Protein 3TX1 (pdb70)

Nearest PDB structures (foldseek):
  3tx1-assembly1_A  TM=1.003E+00  e=2.112E-66  Listeria monocytogenes
  1hsk-assembly1_A  TM=9.794E-01  e=2.194E-44  Staphylococcus aureus
  4pyt-assembly1_A  TM=9.682E-01  e=2.101E-34  unidentified
  5jzx-assembly1_A  TM=8.784E-01  e=8.100E-25  Mycobacterium tuberculosis H37Rv
  2gqu-assembly1_A  TM=9.078E-01  e=1.036E-22  Thermus caldophilus

CATH classification: 3.30.43.10 (+2 more: 3.30.465.10, 3.90.78.10)

B-factor: mean 49.62, std 20.5, range [6.99, 129.89]

Sequence (295 aa):
MNNLQTKFPHIAIKLNEPLSKYTYTKTGGAADVFVMPKTIEEAQEVVAYCHQNKIPLTILGNGSNLIIIKDGGIRGVILHLDLLQTIERNNTQIVAMSGAKLIDTAKFALNESLSGLEFACGIPGSIGGALHMNAGAYGGEISDVLEAATVLTQTGELKKLKRSELKYRSTIAEKNYIVLDATFSLALEEKNLIQAKMDELTAAREAKQPLEYPSCGSVFKRPPGHFAGKLIQDSGLQGHIIGGAQVSLKHAGFIVNIGGATATDYMNLIAYVQQTVREKFDVELETEVKIIGEDK

Solvent-accessible surface area: 14309 Å² total; per-residue (Å²): 121,132,84,6,84,112,136,32,69,158,8,46,34,82,151,98,23,75,0,39,152,37,8,84,0,133,4,9,10,32,0,42,32,0,0,28,0,108,56,48,96,18,0,31,66,0,0,24,34,1,88,143,76,188,22,86,54,33,60,4,24,31,6,22,34,22,0,0,47,33,14,1,13,111,12,2,0,0,6,10,58,86,4,116,55,31,88,152,73,105,40,45,0,41,0,44,3,11,3,115,1,47,60,0,1,122,59,2,21,108,62,28,4,19,24,1,22,14,0,18,15,24,42,12,7,0,13,28,5,2,66,24,11,10,9,14,104,90,16,35,0,46,82,17,14,46,14,4,8,0,0,30,91,72,5,118,79,88,143,3,110,105,84,76,23,162,239,126,43,37,3,42,133,128,76,34,6,7,1,24,0,17,0,32,13,60,123,73,121,99,118,96,3,62,65,104,18,84,85,10,57,61,38,26,88,74,142,31,4,81,122,94,29,4,3,25,49,0,8,117,144,7,132,83,74,126,9,13,123,4,2,90,81,6,63,4,49,18,66,85,48,58,10,0,22,1,1,127,91,53,6,1,12,4,3,8,76,54,68,8,55,0,73,20,0,47,74,0,2,50,101,1,40,76,20,0,87,121,118,89,128,25,108,2,105,37,35,3,88,59,45,22,85,118,192

InterPro domains:
  IPR003170 UDP-N-acetylenolpyruvoylglucosamine reductase [MF_00037] (1-298)
  IPR003170 UDP-N-acetylenolpyruvoylglucosamine reductase [PTHR21071] (6-294)
  IPR003170 UDP-N-acetylenolpyruvoylglucosamine reductase [TIGR00179] (19-295)
  IPR006094 FAD linked oxidase, N-terminal [PF01565] (32-160)
  IPR011601 UDP-N-acetylenolpyruvoylglucosamine reductase, C-terminal [PF02873] (196-294)
  IPR016166 FAD-binding domain, PCMH-type [PS51387] (26-191)
  IPR016167 FAD-binding, type PCMH, subdomain 1 [G3DSA:3.30.43.10] (1-84)
  IPR016169 FAD-binding, type PCMH, subdomain 2 [G3DSA:3.30.465.10] (85-211)
  IPR036318 FAD-binding, type PCMH-like superfamily [SSF56176] (3-188)
  IPR036635 UDP-N-acetylenolpyruvoylglucosamine reductase, C-terminal domain superfamily [G3DSA:3.90.78.10] (212-298)
  IPR036635 UDP-N-acetylenolpyruvoylglucosamine reductase, C-terminal domain superfamily [SSF56194] (193-296)

Secondary structure (DSSP, 8-state):
---HHHH-TTSEEEEEEEGGGGSTTS---EEEEEEE-SSHHHHHHHHHHHHHTT--EEEES--TTEEE-TT-EEEEEEE-TT---EEEETTEEEEETTSBHHHHHHHHHHTTEES-GGGTT--SBHHHHHHHT-EETTEEHHHHEEEEEEE-TTS-EEEEEGGG-----TTTGGG-EEEEEEEE-EE--HHHHHHHHHHHHHHHHHHS--SS-B-S--BPPPTTS-HHHHHHHTT-TT-EETTEEE-SS-TT-EEE-SS--HHHHHHHHHHHHHHHHHHH-----BSSEEES---

Structure (mmCIF, N/CA/C/O backbone):
data_3TX1
#
_entry.id   3TX1
#
_cell.length_a   95.210
_cell.length_b   95.210
_cell.length_c   189.895
_cell.angle_alpha   90.00
_cell.angle_beta   90.00
_cell.angle_gamma   120.00
#
_symmetry.space_group_name_H-M   'P 61 2 2'
#
loop_
_entity.id
_entity.type
_entity.pdbx_description
1 polymer 'UDP-N-acetylenolpyruvoylglucosamine reductase'
2 non-polymer 'FLAVIN-ADENINE DINUCLEOTIDE'
3 non-polymer GLYCEROL
4 non-polymer 'SULFATE ION'
5 water water
#
loop_
_atom_site.group_PDB
_atom_site.id
_atom_site.type_symbol
_atom_site.label_atom_id
_atom_site.label_alt_id
_atom_site.label_comp_id
_atom_site.label_asym_id
_atom_site.label_entity_id
_atom_site.label_seq_id
_atom_site.pdbx_PDB_ins_code
_atom_site.Cartn_x
_atom_site.Cartn_y
_atom_site.Cartn_z
_atom_site.occupancy
_atom_site.B_iso_or_equiv
_atom_site.auth_seq_id
_atom_site.auth_comp_id
_atom_site.auth_asym_id
_atom_site.auth_atom_id
_atom_site.pdbx_PDB_model_num
ATOM 1 N N . MET A 1 25 ? -5.877 54.455 6.845 1.00 85.89 1 MET A N 1
ATOM 2 C CA . MET A 1 25 ? -7.005 54.036 7.718 1.00 96.35 1 MET A CA 1
ATOM 3 C C . MET A 1 25 ? -8.267 54.828 7.295 1.00 104.29 1 MET A C 1
ATOM 4 O O . MET A 1 25 ? -9.220 54.262 6.734 1.00 88.63 1 MET A O 1
ATOM 9 N N . ASN A 1 26 ? -8.250 56.139 7.548 1.00 123.07 2 ASN A N 1
ATOM 10 C CA . ASN A 1 26 ? -9.276 57.073 7.061 1.00 122.54 2 ASN A CA 1
ATOM 11 C C . ASN A 1 26 ? -8.635 57.687 5.821 1.00 118.94 2 ASN A C 1
ATOM 12 O O . ASN A 1 26 ? -9.297 58.201 4.916 1.00 118.15 2 ASN A O 1
ATOM 17 N N . ASN A 1 27 ? -7.314 57.542 5.809 1.00 108.49 3 ASN A N 1
ATOM 18 C CA . ASN A 1 27 ? -6.377 58.148 4.890 1.00 102.28 3 ASN A CA 1
ATOM 19 C C . ASN A 1 27 ? -6.194 57.498 3.512 1.00 93.51 3 ASN A C 1
ATOM 20 O O . ASN A 1 27 ? -5.485 58.041 2.663 1.00 92.28 3 ASN A O 1
ATOM 25 N N . LEU A 1 28 ? -6.816 56.344 3.288 1.00 85.43 4 LEU A N 1
ATOM 26 C CA . LEU A 1 28 ? -6.642 55.591 2.031 1.00 75.87 4 LEU A CA 1
ATOM 27 C C . LEU A 1 28 ? -6.813 56.320 0.700 1.00 75.48 4 LEU A C 1
ATOM 28 O O . LEU A 1 28 ? -5.989 56.164 -0.194 1.00 75.64 4 LEU A O 1
ATOM 33 N N . GLN A 1 29 ? -7.892 57.071 0.539 1.00 79.54 5 GLN A N 1
ATOM 34 C CA . GLN A 1 29 ? -8.109 57.759 -0.725 1.00 81.15 5 GLN A CA 1
ATOM 35 C C . GLN A 1 29 ? -6.915 58.686 -1.095 1.00 83.30 5 GLN A C 1
ATOM 36 O O . GLN A 1 29 ? -6.567 58.826 -2.290 1.00 77.75 5 GLN A O 1
ATOM 42 N N . THR A 1 30 ? -6.274 59.268 -0.068 1.00 83.76 6 THR A N 1
ATOM 43 C CA . THR A 1 30 ? -5.074 60.109 -0.240 1.00 84.92 6 THR A CA 1
ATOM 44 C C . THR A 1 30 ? -4.007 59.332 -1.037 1.00 78.87 6 THR A C 1
ATOM 45 O O . THR A 1 30 ? -3.734 59.649 -2.205 1.00 75.46 6 THR A O 1
ATOM 49 N N . LYS A 1 31 ? -3.393 58.347 -0.415 1.00 74.34 7 LYS A N 1
ATOM 50 C CA . LYS A 1 31 ? -2.436 57.524 -1.124 1.00 68.51 7 LYS A CA 1
ATOM 51 C C . LYS A 1 31 ? -2.891 57.213 -2.523 1.00 64.44 7 LYS A C 1
ATOM 52 O O . LYS A 1 31 ? -2.176 57.452 -3.445 1.00 65.27 7 LYS A O 1
ATOM 58 N N . PHE A 1 32 ? -4.075 56.668 -2.711 1.00 63.76 8 PHE A N 1
ATOM 59 C CA . PHE A 1 32 ? -4.422 56.231 -4.046 1.00 63.34 8 PHE A CA 1
ATOM 60 C C . PHE A 1 32 ? -5.570 56.954 -4.717 1.00 74.91 8 PHE A C 1
ATOM 61 O O . PHE A 1 32 ? -6.703 56.463 -4.681 1.00 86.05 8 PHE A O 1
ATOM 69 N N . PRO A 1 33 ? -5.301 58.128 -5.319 1.00 78.33 9 PRO A N 1
ATOM 70 C CA . PRO A 1 33 ? -6.370 58.644 -6.152 1.00 78.52 9 PRO A CA 1
ATOM 71 C C . PRO A 1 33 ? -6.316 57.689 -7.353 1.00 78.06 9 PRO A C 1
ATOM 72 O O . PRO A 1 33 ? -5.537 56.721 -7.303 1.00 78.56 9 PRO A O 1
ATOM 76 N N . HIS A 1 34 ? -7.097 57.902 -8.408 1.00 77.68 10 HIS A N 1
ATOM 77 C CA . HIS A 1 34 ? -7.016 56.994 -9.568 1.00 74.23 10 HIS A CA 1
ATOM 78 C C . HIS A 1 34 ? -7.563 55.616 -9.267 1.00 67.36 10 HIS A C 1
ATOM 79 O O . HIS A 1 34 ? -7.693 54.792 -10.173 1.00 62.36 10 HIS A O 1
ATOM 86 N N . ILE A 1 35 ? -7.815 55.312 -7.995 1.00 63.92 11 ILE A N 1
ATOM 87 C CA . ILE A 1 35 ? -8.463 54.041 -7.638 1.00 60.16 11 ILE A CA 1
ATOM 88 C C . ILE A 1 35 ? -9.855 54.441 -7.232 1.00 64.07 11 ILE A C 1
ATOM 89 O O . ILE A 1 35 ? -10.040 55.162 -6.231 1.00 67.76 11 ILE A O 1
ATOM 94 N N . ALA A 1 36 ? -10.826 54.020 -8.033 1.00 64.21 12 ALA A N 1
ATOM 95 C CA . ALA A 1 36 ? -12.226 54.303 -7.737 1.00 64.72 12 ALA A CA 1
ATOM 96 C C . ALA A 1 36 ? -12.552 53.768 -6.352 1.00 61.04 12 ALA A C 1
ATOM 97 O O . ALA A 1 36 ? -12.448 52.560 -6.100 1.00 56.17 12 ALA A O 1
ATOM 99 N N . ILE A 1 37 ? -12.890 54.689 -5.458 1.00 64.24 13 ILE A N 1
ATOM 100 C CA . ILE A 1 37 ? -13.241 54.389 -4.073 1.00 69.85 13 ILE A CA 1
ATOM 101 C C . ILE A 1 37 ? -14.524 55.113 -3.658 1.00 78.10 13 ILE A C 1
ATOM 102 O O . ILE A 1 37 ? -14.843 56.176 -4.192 1.00 85.01 13 ILE A O 1
ATOM 107 N N . LYS A 1 38 ? -15.263 54.535 -2.711 1.00 79.78 14 LYS A N 1
ATOM 108 C CA . LYS A 1 38 ? -16.493 55.160 -2.217 1.00 80.74 14 LYS A CA 1
ATOM 109 C C . LYS A 1 38 ? -16.685 55.195 -0.694 1.00 81.54 14 LYS A C 1
ATOM 110 O O . LYS A 1 38 ? -16.351 54.283 0.069 1.00 79.82 14 LYS A O 1
ATOM 116 N N . LEU A 1 39 ? -17.376 56.223 -0.301 1.00 83.98 15 LEU A N 1
ATOM 117 C CA . LEU A 1 39 ? -17.530 56.529 1.073 1.00 85.39 15 LEU A CA 1
ATOM 118 C C . LEU A 1 39 ? -18.840 55.974 1.560 1.00 84.45 15 LEU A C 1
ATOM 119 O O . LEU A 1 39 ? -19.882 56.159 0.952 1.00 82.53 15 LEU A O 1
ATOM 124 N N . ASN A 1 40 ? -18.760 55.269 2.665 1.00 83.07 16 ASN A N 1
ATOM 125 C CA . ASN A 1 40 ? -19.970 54.672 3.295 1.00 85.81 16 ASN A CA 1
ATOM 126 C C . ASN A 1 40 ? -21.077 54.080 2.414 1.00 84.58 16 ASN A C 1
ATOM 127 O O . ASN A 1 40 ? -22.251 54.381 2.608 1.00 87.10 16 ASN A O 1
ATOM 132 N N . GLU A 1 41 ? -20.709 53.207 1.485 1.00 78.04 17 GLU A N 1
ATOM 133 C CA . GLU A 1 41 ? -21.610 52.781 0.437 1.00 72.06 17 GLU A CA 1
ATOM 134 C C . GLU A 1 41 ? -22.570 51.714 0.924 1.00 71.47 17 GLU A C 1
ATOM 135 O O . GLU A 1 41 ? -22.123 50.697 1.452 1.00 69.36 17 GLU A O 1
ATOM 141 N N . PRO A 1 42 ? -23.902 51.955 0.791 1.00 74.57 18 PRO A N 1
ATOM 142 C CA . PRO A 1 42 ? -24.835 50.892 1.162 1.00 69.36 18 PRO A CA 1
ATOM 143 C C . PRO A 1 42 ? -24.690 49.819 0.102 1.00 64.83 18 PRO A C 1
ATOM 144 O O . PRO A 1 42 ? -24.724 50.103 -1.106 1.00 66.21 18 PRO A O 1
ATOM 148 N N . LEU A 1 43 ? -24.502 48.594 0.568 1.00 59.11 19 LEU A N 1
ATOM 149 C CA . LEU A 1 43 ? -24.188 47.478 -0.297 1.00 51.69 19 LEU A CA 1
ATOM 150 C C . LEU A 1 43 ? -25.338 46.845 -1.022 1.00 50.17 19 LEU A C 1
ATOM 151 O O . LEU A 1 43 ? -25.116 46.060 -1.933 1.00 47.91 19 LEU A O 1
ATOM 156 N N . SER A 1 44 ? -26.564 47.178 -0.651 1.00 54.20 20 SER A N 1
ATOM 157 C CA . SER A 1 44 ? -27.721 46.517 -1.248 1.00 55.09 20 SER A CA 1
ATOM 158 C C . SER A 1 44 ? -27.758 46.726 -2.751 1.00 56.03 20 SER A C 1
ATOM 159 O O . SER A 1 44 ? -28.343 45.916 -3.485 1.00 55.58 20 SER A O 1
ATOM 162 N N . LYS A 1 45 ? -27.136 47.823 -3.191 1.00 59.43 21 LYS A N 1
ATOM 163 C CA . LYS A 1 45 ? -26.996 48.148 -4.619 1.00 59.26 21 LYS A CA 1
ATOM 164 C C . LYS A 1 45 ? -26.196 47.084 -5.388 1.00 52.94 21 LYS A C 1
ATOM 165 O O . LYS A 1 45 ? -26.418 46.902 -6.577 1.00 53.96 21 LYS A O 1
ATOM 171 N N . TYR A 1 46 ? -25.306 46.373 -4.689 1.00 46.49 22 TYR A N 1
ATOM 172 C CA . TYR A 1 46 ? -24.412 45.375 -5.279 1.00 40.43 22 TYR A CA 1
ATOM 173 C C . TYR A 1 46 ? -24.706 43.945 -4.869 1.00 36.68 22 TYR A C 1
ATOM 174 O O . TYR A 1 46 ? -23.900 43.056 -5.187 1.00 35.25 22 TYR A O 1
ATOM 183 N N . THR A 1 47 ? -25.784 43.700 -4.123 1.00 35.55 23 THR A N 1
ATOM 184 C CA . THR A 1 47 ? -26.002 42.328 -3.650 1.00 32.23 23 THR A CA 1
ATOM 185 C C . THR A 1 47 ? -27.182 41.748 -4.287 1.00 32.65 23 THR A C 1
ATOM 186 O O . THR A 1 47 ? -28.165 42.418 -4.561 1.00 34.25 23 THR A O 1
ATOM 190 N N . TYR A 1 48 ? -27.087 40.446 -4.448 1.00 32.64 24 TYR A N 1
ATOM 191 C CA . TYR A 1 48 ? -28.081 39.694 -5.132 1.00 33.17 24 TYR A CA 1
ATOM 192 C C . TYR A 1 48 ? -29.420 39.670 -4.384 1.00 34.04 24 TYR A C 1
ATOM 193 O O . TYR A 1 48 ? -30.465 39.567 -5.010 1.00 36.90 24 TYR A O 1
ATOM 202 N N . THR A 1 49 ? -29.401 39.810 -3.061 1.00 33.81 25 THR A N 1
ATOM 203 C CA . THR A 1 49 ? -30.654 39.907 -2.284 1.00 34.37 25 THR A CA 1
ATOM 204 C C . THR A 1 49 ? -31.104 41.355 -2.207 1.00 37.00 25 THR A C 1
ATOM 205 O O . THR A 1 49 ? -32.175 41.658 -1.706 1.00 38.73 25 THR A O 1
ATOM 209 N N . LYS A 1 50 ? -30.266 42.266 -2.664 1.00 39.05 26 LYS A N 1
ATOM 210 C CA . LYS A 1 50 ? -30.587 43.685 -2.578 1.00 43.32 26 LYS A CA 1
ATOM 211 C C . LYS A 1 50 ? -30.764 44.107 -1.104 1.00 44.88 26 LYS A C 1
ATOM 212 O O . LYS A 1 50 ? -31.711 44.811 -0.751 1.00 47.55 26 LYS A O 1
ATOM 218 N N . THR A 1 51 ? -29.852 43.642 -0.251 1.00 42.47 27 THR A N 1
ATOM 219 C CA . THR A 1 51 ? -29.863 43.959 1.175 1.00 43.23 27 THR A CA 1
ATOM 220 C C . THR A 1 51 ? -28.444 44.115 1.653 1.00 44.19 27 THR A C 1
ATOM 221 O O . THR A 1 51 ? -27.496 43.609 1.013 1.00 41.26 27 THR A O 1
ATOM 225 N N . GLY A 1 52 ? -28.321 44.705 2.840 1.00 46.13 28 GLY A N 1
ATOM 226 C CA . GLY A 1 52 ? -27.046 44.833 3.504 1.00 46.46 28 GLY A CA 1
ATOM 227 C C . GLY A 1 52 ? -26.822 46.257 3.912 1.00 52.16 28 GLY A C 1
ATOM 228 O O . GLY A 1 52 ? -27.041 47.181 3.122 1.00 54.73 28 GLY A O 1
ATOM 229 N N . GLY A 1 53 ? -26.398 46.456 5.153 1.00 55.19 29 GLY A N 1
ATOM 230 C CA . GLY A 1 53 ? -26.045 47.805 5.614 1.00 61.29 29 GLY A CA 1
ATOM 231 C C . GLY A 1 53 ? -24.830 48.327 4.860 1.00 60.08 29 GLY A C 1
ATOM 232 O O . GLY A 1 53 ? -24.267 47.614 4.033 1.00 55.61 29 GLY A O 1
ATOM 233 N N . ALA A 1 54 ? -24.429 49.567 5.128 1.00 65.26 30 ALA A N 1
ATOM 234 C CA . ALA A 1 54 ? -23.292 50.148 4.414 1.00 65.74 30 ALA A CA 1
ATOM 235 C C . ALA A 1 54 ? -21.935 49.555 4.835 1.00 65.52 30 ALA A C 1
ATOM 236 O O . ALA A 1 54 ? -21.820 48.855 5.844 1.00 63.71 30 ALA A O 1
ATOM 238 N N . ALA A 1 55 ? -20.933 49.793 3.998 1.00 66.21 31 ALA A N 1
ATOM 239 C CA . ALA A 1 55 ? -19.563 49.385 4.252 1.00 64.72 31 ALA A CA 1
ATOM 240 C C . ALA A 1 55 ? -18.848 50.711 4.200 1.00 67.52 31 ALA A C 1
ATOM 241 O O . ALA A 1 55 ? -18.941 51.430 3.198 1.00 67.57 31 ALA A O 1
ATOM 243 N N . ASP A 1 56 ? -18.166 51.045 5.285 1.00 72.30 32 ASP A N 1
ATOM 244 C CA . ASP A 1 56 ? -17.488 52.367 5.438 1.00 80.29 32 ASP A CA 1
ATOM 245 C C . ASP A 1 56 ? -16.478 52.808 4.348 1.00 77.28 32 ASP A C 1
ATOM 246 O O . ASP A 1 56 ? -16.414 54.004 4.017 1.00 78.46 32 ASP A O 1
ATOM 251 N N . VAL A 1 57 ? -15.737 51.836 3.791 1.00 70.07 33 VAL A N 1
ATOM 252 C CA . VAL A 1 57 ? -14.743 52.062 2.727 1.00 65.77 33 VAL A CA 1
ATOM 253 C C . VAL A 1 57 ? -14.923 51.044 1.562 1.00 59.96 33 VAL A C 1
ATOM 254 O O . VAL A 1 57 ? -14.533 49.881 1.684 1.00 55.55 33 VAL A O 1
ATOM 258 N N . PHE A 1 58 ? -15.466 51.509 0.432 1.00 57.52 34 PHE A N 1
ATOM 259 C CA . PHE A 1 58 ? -15.785 50.657 -0.715 1.00 53.60 34 PHE A CA 1
ATOM 260 C C . PHE A 1 58 ? -14.905 50.911 -1.939 1.00 54.84 34 PHE A C 1
ATOM 261 O O . PHE A 1 58 ? -15.013 51.947 -2.594 1.00 58.01 34 PHE A O 1
ATOM 269 N N . VAL A 1 59 ? -14.081 49.920 -2.279 1.00 51.97 35 VAL A N 1
ATOM 270 C CA . VAL A 1 59 ? -13.096 50.064 -3.332 1.00 50.99 35 VAL A CA 1
ATOM 271 C C . VAL A 1 59 ? -13.282 49.168 -4.543 1.00 49.27 35 VAL A C 1
ATOM 272 O O . VAL A 1 59 ? -13.471 47.951 -4.388 1.00 44.93 35 VAL A O 1
ATOM 276 N N . MET A 1 60 ? -13.172 49.772 -5.737 1.00 51.97 36 MET A N 1
ATOM 277 C CA . MET A 1 60 ? -13.234 49.043 -7.026 1.00 53.09 36 MET A CA 1
ATOM 278 C C . MET A 1 60 ? -11.987 49.219 -7.901 1.00 50.54 36 MET A C 1
ATOM 279 O O . MET A 1 60 ? -11.838 50.257 -8.553 1.00 61.84 36 MET A O 1
ATOM 284 N N . PRO A 1 61 ? -11.078 48.225 -7.896 1.00 41.96 37 PRO A N 1
ATOM 285 C CA . PRO A 1 61 ? -9.838 48.325 -8.669 1.00 39.54 37 PRO A CA 1
ATOM 286 C C . PRO A 1 61 ? -9.980 47.937 -10.126 1.00 39.35 37 PRO A C 1
ATOM 287 O O . PRO A 1 61 ? -10.611 46.942 -10.438 1.00 39.23 37 PRO A O 1
ATOM 291 N N . LYS A 1 62 ? -9.340 48.717 -10.993 1.00 40.96 38 LYS A N 1
ATOM 292 C CA . LYS A 1 62 ? -9.370 48.575 -12.439 1.00 40.28 38 LYS A CA 1
ATOM 293 C C . LYS A 1 62 ? -8.236 47.664 -12.822 1.00 38.83 38 LYS A C 1
ATOM 294 O O . LYS A 1 62 ? -8.242 47.044 -13.896 1.00 39.09 38 LYS A O 1
ATOM 300 N N . THR A 1 63 ? -7.278 47.550 -11.912 1.00 36.96 39 THR A N 1
ATOM 301 C CA . THR A 1 63 ? -6.049 46.814 -12.151 1.00 34.35 39 THR A CA 1
ATOM 302 C C . THR A 1 63 ? -5.754 45.843 -11.047 1.00 31.98 39 THR A C 1
ATOM 303 O O . THR A 1 63 ? -6.123 46.068 -9.889 1.00 31.70 39 THR A O 1
ATOM 307 N N . ILE A 1 64 ? -5.045 44.783 -11.424 1.00 30.19 40 ILE A N 1
ATOM 308 C CA . ILE A 1 64 ? -4.455 43.843 -10.498 1.00 28.37 40 ILE A CA 1
ATOM 309 C C . ILE A 1 64 ? -3.525 44.552 -9.511 1.00 28.99 40 ILE A C 1
ATOM 310 O O . ILE A 1 64 ? -3.621 44.337 -8.318 1.00 27.95 40 ILE A O 1
ATOM 315 N N . GLU A 1 65 ? -2.630 45.408 -10.008 1.00 30.43 41 GLU A N 1
ATOM 316 C CA . GLU A 1 65 ? -1.713 46.139 -9.133 1.00 28.92 41 GLU A CA 1
ATOM 317 C C . GLU A 1 65 ? -2.514 46.966 -8.151 1.00 30.54 41 GLU A C 1
ATOM 318 O O . GLU A 1 65 ? -2.154 47.046 -6.963 1.00 31.61 41 GLU A O 1
ATOM 324 N N . GLU A 1 66 ? -3.616 47.553 -8.629 1.00 31.36 42 GLU A N 1
ATOM 325 C CA . GLU A 1 66 ? -4.485 48.326 -7.748 1.00 31.20 42 GLU A CA 1
ATOM 326 C C . GLU A 1 66 ? -5.006 47.430 -6.648 1.00 29.44 42 GLU A C 1
ATOM 327 O O . GLU A 1 66 ? -5.052 47.824 -5.481 1.00 30.47 42 GLU A O 1
ATOM 333 N N . ALA A 1 67 ? -5.379 46.205 -6.999 1.00 26.00 43 ALA A N 1
ATOM 334 C CA . ALA A 1 67 ? -5.920 45.325 -5.970 1.00 24.73 43 ALA A CA 1
ATOM 335 C C . ALA A 1 67 ? -4.850 45.051 -4.919 1.00 24.44 43 ALA A C 1
ATOM 336 O O . ALA A 1 67 ? -5.152 45.010 -3.734 1.00 25.73 43 ALA A O 1
ATOM 338 N N . GLN A 1 68 ? -3.607 44.923 -5.374 1.00 23.37 44 GLN A N 1
ATOM 339 C CA . GLN A 1 68 ? -2.454 44.638 -4.548 1.00 24.14 44 GLN A CA 1
ATOM 340 C C . GLN A 1 68 ? -2.138 45.724 -3.543 1.00 28.03 44 GLN A C 1
ATOM 341 O O . GLN A 1 68 ? -1.960 45.473 -2.358 1.00 28.79 44 GLN A O 1
ATOM 347 N N . GLU A 1 69 ? -2.082 46.944 -4.022 1.00 30.63 45 GLU A N 1
ATOM 348 C CA . GLU A 1 69 ? -1.771 48.024 -3.166 1.00 34.99 45 GLU A CA 1
ATOM 349 C C . GLU A 1 69 ? -2.782 48.138 -2.030 1.00 36.80 45 GLU A C 1
ATOM 350 O O . GLU A 1 69 ? -2.410 48.389 -0.872 1.00 41.07 45 GLU A O 1
ATOM 356 N N . VAL A 1 70 ? -4.047 47.899 -2.336 1.00 34.20 46 VAL A N 1
ATOM 357 C CA . VAL A 1 70 ? -5.092 48.069 -1.331 1.00 34.44 46 VAL A CA 1
ATOM 358 C C . VAL A 1 70 ? -5.061 46.949 -0.297 1.00 33.57 46 VAL A C 1
ATOM 359 O O . VAL A 1 70 ? -5.148 47.215 0.913 1.00 35.63 46 VAL A O 1
ATOM 363 N N . VAL A 1 71 ? -4.881 45.717 -0.772 1.00 29.54 47 VAL A N 1
ATOM 364 C CA . VAL A 1 71 ? -4.760 44.561 0.103 1.00 29.20 47 VAL A CA 1
ATOM 365 C C . VAL A 1 71 ? -3.562 44.704 0.998 1.00 30.83 47 VAL A C 1
ATOM 366 O O . VAL A 1 71 ? -3.641 44.433 2.195 1.00 35.30 47 VAL A O 1
ATOM 370 N N . ALA A 1 72 ? -2.453 45.145 0.436 1.00 30.24 48 ALA A N 1
ATOM 371 C CA . ALA A 1 72 ? -1.246 45.317 1.242 1.00 32.00 48 ALA A CA 1
ATOM 372 C C . ALA A 1 72 ? -1.455 46.418 2.258 1.00 36.69 48 ALA A C 1
ATOM 373 O O . ALA A 1 72 ? -1.139 46.241 3.428 1.00 38.41 48 ALA A O 1
ATOM 375 N N . TYR A 1 73 ? -2.042 47.528 1.816 1.00 38.92 49 TYR A N 1
ATOM 376 C CA . TYR A 1 73 ? -2.254 48.671 2.686 1.00 44.44 49 TYR A CA 1
ATOM 377 C C . TYR A 1 73 ? -3.093 48.299 3.894 1.00 48.32 49 TYR A C 1
ATOM 378 O O . TYR A 1 73 ? -2.744 48.664 5.030 1.00 50.96 49 TYR A O 1
ATOM 387 N N . CYS A 1 74 ? -4.187 47.572 3.651 1.00 47.52 50 CYS A N 1
ATOM 388 C CA . CYS A 1 74 ? -5.092 47.157 4.726 1.00 50.64 50 CYS A CA 1
ATOM 389 C C . CYS A 1 74 ? -4.451 46.171 5.671 1.00 54.04 50 CYS A C 1
ATOM 390 O O . CYS A 1 74 ? -4.690 46.238 6.902 1.00 55.32 50 CYS A O 1
ATOM 393 N N . HIS A 1 75 ? -3.662 45.253 5.097 1.00 50.93 51 HIS A N 1
ATOM 394 C CA . HIS A 1 75 ? -2.917 44.301 5.897 1.00 53.88 51 HIS A CA 1
ATOM 395 C C . HIS A 1 75 ? -2.021 45.051 6.814 1.00 58.37 51 HIS A C 1
ATOM 396 O O . HIS A 1 75 ? -2.182 44.964 8.015 1.00 72.43 51 HIS A O 1
ATOM 403 N N . GLN A 1 76 ? -1.115 45.853 6.266 1.00 57.12 52 GLN A N 1
ATOM 404 C CA . GLN A 1 76 ? -0.106 46.593 7.064 1.00 57.45 52 GLN A CA 1
ATOM 405 C C . GLN A 1 76 ? -0.655 47.491 8.142 1.00 62.75 52 GLN A C 1
ATOM 406 O O . GLN A 1 76 ? 0.007 47.717 9.152 1.00 65.05 52 GLN A O 1
ATOM 412 N N . ASN A 1 77 ? -1.844 48.030 7.911 1.00 63.34 53 ASN A N 1
ATOM 413 C CA . ASN A 1 77 ? -2.476 48.911 8.884 1.00 67.99 53 ASN A CA 1
ATOM 414 C C . ASN A 1 77 ? -3.477 48.157 9.743 1.00 72.80 53 ASN A C 1
ATOM 415 O O . ASN A 1 77 ? -4.245 48.768 10.491 1.00 75.44 53 ASN A O 1
ATOM 420 N N . LYS A 1 78 ? -3.449 46.823 9.624 1.00 75.14 54 LYS A N 1
ATOM 421 C CA . LYS A 1 78 ? -4.374 45.900 10.319 1.00 75.73 54 LYS A CA 1
ATOM 422 C C . LYS A 1 78 ? -5.859 46.267 10.179 1.00 72.30 54 LYS A C 1
ATOM 423 O O . LYS A 1 78 ? -6.622 46.096 11.118 1.00 75.25 54 LYS A O 1
ATOM 429 N N . ILE A 1 79 ? -6.248 46.767 9.004 1.00 66.67 55 ILE A N 1
ATOM 430 C CA . ILE A 1 79 ? -7.649 47.118 8.709 1.00 62.98 55 ILE A CA 1
ATOM 431 C C . ILE A 1 79 ? -8.367 45.880 8.158 1.00 59.72 55 ILE A C 1
ATOM 432 O O . ILE A 1 79 ? -7.974 45.364 7.084 1.00 57.30 55 ILE A O 1
ATOM 437 N N . PRO A 1 80 ? -9.376 45.358 8.902 1.00 59.77 56 PRO A N 1
ATOM 438 C CA . PRO A 1 80 ? -10.164 44.218 8.396 1.00 54.38 56 PRO A CA 1
ATOM 439 C C . PRO A 1 80 ? -10.562 44.457 6.949 1.00 49.41 56 PRO A C 1
ATOM 440 O O . PRO A 1 80 ? -10.970 45.563 6.593 1.00 50.08 56 PRO A O 1
ATOM 444 N N . LEU A 1 81 ? -10.399 43.447 6.108 1.00 45.05 57 LEU A N 1
ATOM 445 C CA . LEU A 1 81 ? -10.711 43.603 4.698 1.00 42.89 57 LEU A CA 1
ATOM 446 C C . LEU A 1 81 ? -11.718 42.534 4.245 1.00 41.69 57 LEU A C 1
ATOM 447 O O . LEU A 1 81 ? -11.620 41.379 4.639 1.00 42.65 57 LEU A O 1
ATOM 452 N N . THR A 1 82 ? -12.684 42.904 3.419 1.00 40.14 58 THR A N 1
ATOM 453 C CA . THR A 1 82 ? -13.628 41.918 2.946 1.00 40.25 58 THR A CA 1
ATOM 454 C C . THR A 1 82 ? -13.685 41.986 1.439 1.00 38.61 58 THR A C 1
ATOM 455 O O . THR A 1 82 ? -13.606 43.070 0.853 1.00 39.39 58 THR A O 1
ATOM 459 N N . ILE A 1 83 ? -13.857 40.823 0.821 1.00 34.45 59 ILE A N 1
ATOM 460 C CA . ILE A 1 83 ? -14.017 40.758 -0.600 1.00 31.87 59 ILE A CA 1
ATOM 461 C C . ILE A 1 83 ? -15.443 40.445 -0.856 1.00 30.43 59 ILE A C 1
AT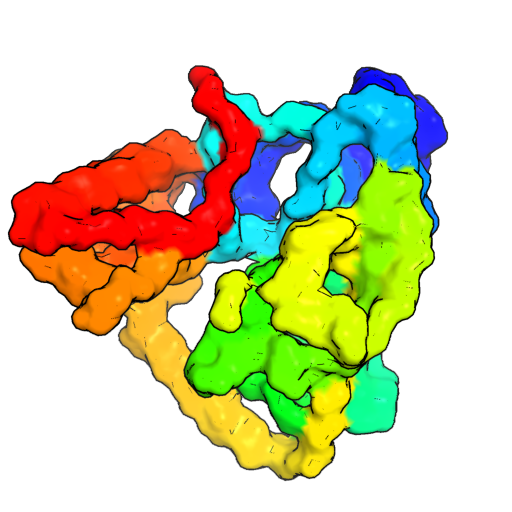OM 462 O O . ILE A 1 83 ? -15.948 39.463 -0.339 1.00 29.25 59 ILE A O 1
ATOM 467 N N . LEU A 1 84 ? -16.075 41.275 -1.666 1.00 30.97 60 LEU A N 1
ATOM 468 C CA . LEU A 1 84 ? -17.441 41.056 -2.055 1.00 32.34 60 LEU A CA 1
ATOM 469 C C . LEU A 1 84 ? -17.530 40.752 -3.558 1.00 31.46 60 LEU A C 1
ATOM 470 O O . LEU A 1 84 ? -17.068 41.517 -4.385 1.00 31.08 60 LEU A O 1
ATOM 475 N N . GLY A 1 85 ? -18.119 39.616 -3.899 1.00 31.79 61 GLY A N 1
ATOM 476 C CA . GLY A 1 85 ? -18.379 39.267 -5.299 1.00 31.24 61 GLY A CA 1
ATOM 477 C C . GLY A 1 85 ? -19.674 39.982 -5.583 1.00 33.26 61 GLY A C 1
ATOM 478 O O . GLY A 1 85 ? -19.717 41.210 -5.400 1.00 38.19 61 GLY A O 1
ATOM 479 N N . ASN A 1 86 ? -20.727 39.229 -5.946 1.00 32.47 62 ASN A N 1
ATOM 480 C CA . ASN A 1 86 ? -22.097 39.764 -6.219 1.00 33.22 62 ASN A CA 1
ATOM 481 C C . ASN A 1 86 ? -23.102 39.409 -5.107 1.00 34.38 62 ASN A C 1
ATOM 482 O O . ASN A 1 86 ? -24.334 39.480 -5.293 1.00 38.75 62 ASN A O 1
ATOM 487 N N . GLY A 1 87 ? -22.582 38.970 -3.967 1.00 33.01 63 GLY A N 1
ATOM 488 C CA . GLY A 1 87 ? -23.420 38.651 -2.801 1.00 34.40 63 GLY A CA 1
ATOM 489 C C . GLY A 1 87 ? -24.566 37.709 -3.130 1.00 39.57 63 GLY A C 1
ATOM 490 O O . GLY A 1 87 ? -25.662 37.823 -2.562 1.00 48.89 63 GLY A O 1
ATOM 491 N N . SER A 1 88 ? -24.343 36.772 -4.048 1.00 35.82 64 SER A N 1
ATOM 492 C CA . SER A 1 88 ? -25.438 35.900 -4.405 1.00 32.37 64 SER A CA 1
ATOM 493 C C . SER A 1 88 ? -25.430 34.806 -3.394 1.00 31.16 64 SER A C 1
ATOM 494 O O . SER A 1 88 ? -26.327 33.975 -3.369 1.00 34.92 64 SER A O 1
ATOM 497 N N . ASN A 1 89 ? -24.417 34.819 -2.536 1.00 29.59 65 ASN A N 1
ATOM 498 C CA . ASN A 1 89 ? -24.309 33.821 -1.471 1.00 29.44 65 ASN A CA 1
ATOM 499 C C . ASN A 1 89 ? -23.961 34.420 -0.102 1.00 31.83 65 ASN A C 1
ATOM 500 O O . ASN A 1 89 ? -23.277 33.790 0.710 1.00 29.54 65 ASN A O 1
ATOM 505 N N . LEU A 1 90 ? -24.407 35.652 0.137 1.00 33.79 66 LEU A N 1
ATOM 506 C CA . LEU A 1 90 ? -24.254 36.257 1.447 1.00 35.97 66 LEU A CA 1
ATOM 507 C C . LEU A 1 90 ? -25.291 37.341 1.734 1.00 38.98 66 LEU A C 1
ATOM 508 O O . LEU A 1 90 ? -25.958 37.901 0.786 1.00 39.79 66 LEU A O 1
ATOM 513 N N A ILE A 1 91 ? -25.425 37.446 3.057 0.50 37.74 67 ILE A N 1
ATOM 514 N N B ILE A 1 91 ? -25.491 37.785 2.986 0.50 38.62 67 ILE A N 1
ATOM 515 C CA A ILE A 1 91 ? -26.215 38.374 3.777 0.50 37.68 67 ILE A CA 1
ATOM 516 C CA B ILE A 1 91 ? -26.558 38.829 3.163 0.50 37.98 67 ILE A CA 1
ATOM 517 C C A ILE A 1 91 ? -25.233 39.092 4.673 0.50 37.81 67 ILE A C 1
ATOM 518 C C B ILE A 1 91 ? -26.116 40.283 3.450 0.50 37.99 67 ILE A C 1
ATOM 519 O O A ILE A 1 91 ? -24.411 38.512 5.378 0.50 36.72 67 ILE A O 1
ATOM 520 O O B ILE A 1 91 ? -26.512 41.225 2.761 0.50 37.18 67 ILE A O 1
ATOM 529 N N . ILE A 1 92 ? -25.349 40.389 4.528 1.00 39.10 68 ILE A N 1
ATOM 530 C CA . ILE A 1 92 ? -24.651 41.512 5.184 1.00 43.07 68 ILE A CA 1
ATOM 531 C C . ILE A 1 92 ? -25.617 42.257 6.076 1.00 46.33 68 ILE A C 1
ATOM 532 O O . ILE A 1 92 ? -26.493 42.952 5.569 1.00 47.10 68 ILE A O 1
ATOM 537 N N . LYS A 1 93 ? -25.407 42.171 7.390 1.00 48.81 69 LYS A N 1
ATOM 538 C CA . LYS A 1 93 ? -26.269 42.827 8.389 1.00 51.98 69 LYS A CA 1
ATOM 539 C C . LYS A 1 93 ? -26.367 44.311 8.147 1.00 54.41 69 LYS A C 1
ATOM 540 O O . LYS A 1 93 ? -25.493 44.881 7.543 1.00 54.61 69 LYS A O 1
ATOM 546 N N . ASP A 1 94 ? -27.445 44.929 8.602 1.00 58.28 70 ASP A N 1
ATOM 547 C CA . ASP A 1 94 ? -27.654 46.370 8.430 1.00 62.39 70 ASP A CA 1
ATOM 548 C C . ASP A 1 94 ? -26.653 47.239 9.243 1.00 66.97 70 ASP A C 1
ATOM 549 O O . ASP A 1 94 ? -26.401 48.403 8.889 1.00 70.29 70 ASP A O 1
ATOM 554 N N . GLY A 1 95 ? -26.063 46.665 10.298 1.00 67.60 71 GLY A N 1
ATOM 555 C CA . GLY A 1 95 ? -25.006 47.334 11.055 1.00 72.58 71 GLY A CA 1
ATOM 556 C C . GLY A 1 95 ? -23.847 47.624 10.123 1.00 70.62 71 GLY A C 1
ATOM 557 O O . GLY A 1 95 ? -22.900 48.332 10.450 1.00 70.00 71 GLY A O 1
ATOM 558 N N . GLY A 1 96 ? -23.948 47.050 8.933 1.00 71.38 72 GLY A N 1
ATOM 559 C CA . GLY A 1 96 ? -22.941 47.199 7.889 1.00 71.52 72 GLY A CA 1
ATOM 560 C C . GLY A 1 96 ? -21.748 46.322 8.163 1.00 71.40 72 GLY A C 1
ATOM 561 O O . GLY A 1 96 ? -21.883 45.307 8.869 1.00 69.74 72 GLY A O 1
ATOM 562 N N . ILE A 1 97 ? -20.598 46.735 7.602 1.00 73.29 73 ILE A N 1
ATOM 563 C CA . ILE A 1 97 ? -19.298 46.031 7.701 1.00 68.50 73 ILE A CA 1
ATOM 564 C C . ILE A 1 97 ? -18.171 46.993 8.014 1.00 69.12 73 ILE A C 1
ATOM 565 O O . ILE A 1 97 ? -18.120 48.110 7.463 1.00 69.65 73 ILE A O 1
ATOM 570 N N . ARG A 1 98 ? -17.243 46.526 8.852 1.00 71.32 74 ARG A N 1
ATOM 571 C CA . ARG A 1 98 ? -16.078 47.326 9.291 1.00 75.37 74 ARG A CA 1
ATOM 572 C C . ARG A 1 98 ? -14.815 46.988 8.497 1.00 74.16 74 ARG A C 1
ATOM 573 O O . ARG A 1 98 ? -14.530 45.815 8.221 1.00 79.36 74 ARG A O 1
ATOM 581 N N . GLY A 1 99 ? -14.066 48.029 8.144 1.00 70.76 75 GLY A N 1
ATOM 582 C CA . GLY A 1 99 ? -12.849 47.888 7.376 1.00 66.10 75 GLY A CA 1
ATOM 583 C C . GLY A 1 99 ? -13.089 48.352 5.948 1.00 65.19 75 GLY A C 1
ATOM 584 O O . GLY A 1 99 ? -13.870 49.297 5.715 1.00 67.29 75 GLY A O 1
ATOM 585 N N . VAL A 1 100 ? -12.426 47.676 5.004 1.00 56.57 76 VAL A N 1
ATOM 586 C CA . VAL A 1 100 ? -12.501 47.979 3.589 1.00 52.18 76 VAL A CA 1
ATOM 587 C C . VAL A 1 100 ? -13.109 46.779 2.877 1.00 49.99 76 VAL A C 1
ATOM 588 O O . VAL A 1 100 ? -12.714 45.638 3.121 1.00 49.82 76 VAL A O 1
ATOM 592 N N . ILE A 1 101 ? -14.061 47.047 1.993 1.00 47.33 77 ILE A N 1
ATOM 593 C CA . ILE A 1 101 ? -14.672 46.024 1.174 1.00 44.69 77 ILE A CA 1
ATOM 594 C C . ILE A 1 101 ? -14.144 46.256 -0.244 1.00 43.94 77 ILE A C 1
ATOM 595 O O . ILE A 1 101 ? -14.179 47.390 -0.740 1.00 47.34 77 ILE A O 1
ATOM 600 N N . LEU A 1 102 ? -13.621 45.195 -0.869 1.00 38.09 78 LEU A N 1
ATOM 601 C CA . LEU A 1 102 ? -13.109 45.238 -2.228 1.00 34.68 78 LEU A CA 1
ATOM 602 C C . LEU A 1 102 ? -14.041 44.503 -3.148 1.00 33.35 78 LEU A C 1
ATOM 603 O O . LEU A 1 102 ? -14.388 43.354 -2.890 1.00 31.69 78 LEU A O 1
ATOM 608 N N . HIS A 1 103 ? -14.379 45.151 -4.247 1.00 32.92 79 HIS A N 1
ATOM 609 C CA . HIS A 1 103 ? -15.276 44.611 -5.217 1.00 33.23 79 HIS A CA 1
ATOM 610 C C . HIS A 1 103 ? -14.526 44.672 -6.531 1.00 34.89 79 HIS A C 1
ATOM 611 O O . HIS A 1 103 ? -14.145 45.739 -7.033 1.00 36.84 79 HIS A O 1
ATOM 618 N N . LEU A 1 104 ? -14.326 43.516 -7.127 1.00 32.60 80 LEU A N 1
ATOM 619 C CA . LEU A 1 104 ? -13.504 43.427 -8.304 1.00 34.61 80 LEU A CA 1
ATOM 620 C C . LEU A 1 104 ? -14.321 43.393 -9.558 1.00 42.14 80 LEU A C 1
ATOM 621 O O . LEU A 1 104 ? -14.001 42.738 -10.512 1.00 45.44 80 LEU A O 1
ATOM 626 N N . ASP A 1 105 ? -15.390 44.138 -9.536 1.00 46.89 81 ASP A N 1
ATOM 627 C CA . ASP A 1 105 ? -16.317 44.235 -10.641 1.00 49.59 81 ASP A CA 1
ATOM 628 C C . ASP A 1 105 ? -15.578 44.563 -11.930 1.00 50.19 81 ASP A C 1
ATOM 629 O O . ASP A 1 105 ? -15.877 43.985 -12.969 1.00 50.81 81 ASP A O 1
ATOM 634 N N . LEU A 1 106 ? -14.591 45.467 -11.859 1.00 47.50 82 LEU A N 1
ATOM 635 C CA . LEU A 1 106 ? -13.838 45.891 -13.059 1.00 44.15 82 LEU A CA 1
ATOM 636 C C . LEU A 1 106 ? -12.868 44.861 -13.649 1.00 41.41 82 LEU A C 1
ATOM 637 O O . LEU A 1 106 ? -12.339 45.060 -14.727 1.00 40.73 82 LEU A O 1
ATOM 642 N N . LEU A 1 107 ? -12.638 43.764 -12.943 1.00 38.42 83 LEU A N 1
ATOM 643 C CA . LEU A 1 107 ? -11.767 42.746 -13.447 1.00 38.56 83 LEU A CA 1
ATOM 644 C C . LEU A 1 107 ? -12.687 41.723 -14.055 1.00 42.04 83 LEU A C 1
ATOM 645 O O . LEU A 1 107 ? -13.024 40.736 -13.412 1.00 40.45 83 LEU A O 1
ATOM 650 N N . GLN A 1 108 ? -13.068 41.994 -15.311 1.00 49.31 84 GLN A N 1
ATOM 651 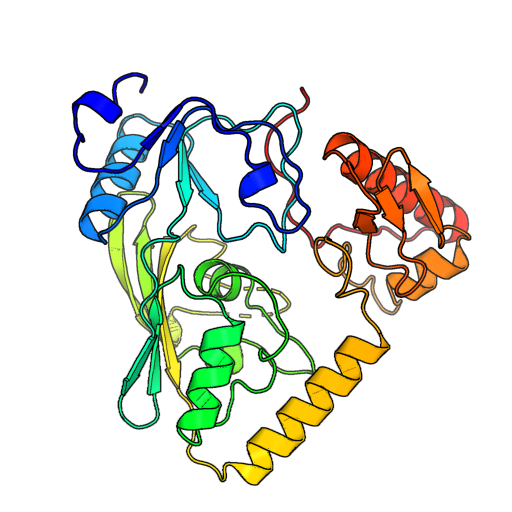C CA . GLN A 1 108 ? -14.109 41.283 -16.083 1.00 51.25 84 GLN A CA 1
ATOM 652 C C . GLN A 1 108 ? -13.739 40.306 -17.203 1.00 54.57 84 GLN A C 1
ATOM 653 O O . GLN A 1 108 ? -14.577 39.533 -17.648 1.00 61.70 84 GLN A O 1
ATOM 659 N N . THR A 1 109 ? -12.514 40.361 -17.690 1.00 55.60 85 THR A N 1
ATOM 660 C CA . THR A 1 109 ? -12.074 39.532 -18.815 1.00 53.86 85 THR A CA 1
ATOM 661 C C . THR A 1 109 ? -12.291 38.020 -18.861 1.00 58.33 85 THR A C 1
ATOM 662 O O . THR A 1 109 ? -12.039 37.306 -17.883 1.00 61.35 85 THR A O 1
ATOM 666 N N . ILE A 1 110 ? -12.695 37.544 -20.044 1.00 58.70 86 ILE A N 1
ATOM 667 C CA . ILE A 1 110 ? -12.891 36.126 -20.319 1.00 57.13 86 ILE A CA 1
ATOM 668 C C . ILE A 1 110 ? -12.140 35.770 -21.614 1.00 63.16 86 ILE A C 1
ATOM 669 O O . ILE A 1 110 ? -12.415 36.363 -22.658 1.00 66.99 86 ILE A O 1
ATOM 674 N N . GLU A 1 111 ? -11.229 34.792 -21.575 1.00 64.34 87 GLU A N 1
ATOM 675 C CA . GLU A 1 111 ? -10.443 34.459 -22.779 1.00 70.53 87 GLU A CA 1
ATOM 676 C C . GLU A 1 111 ? -10.430 33.002 -23.267 1.00 77.04 87 GLU A C 1
ATOM 677 O O . GLU A 1 111 ? -10.547 32.059 -22.480 1.00 78.83 87 GLU A O 1
ATOM 683 N N . ARG A 1 112 ? -10.199 32.858 -24.568 1.00 82.57 88 ARG A N 1
ATOM 684 C CA . ARG A 1 112 ? -10.031 31.576 -25.230 1.00 86.46 88 ARG A CA 1
ATOM 685 C C . ARG A 1 112 ? -8.579 31.213 -25.233 1.00 88.66 88 ARG A C 1
ATOM 686 O O . ARG A 1 112 ? -7.741 32.009 -25.566 1.00 85.98 88 ARG A O 1
ATOM 694 N N . ASN A 1 113 ? -8.280 29.991 -24.869 1.00 88.71 89 ASN A N 1
ATOM 695 C CA . ASN A 1 113 ? -6.885 29.545 -24.884 1.00 87.53 89 ASN A CA 1
ATOM 696 C C . ASN A 1 113 ? -6.748 28.039 -25.170 1.00 90.67 89 ASN A C 1
ATOM 697 O O . ASN A 1 113 ? -6.496 27.255 -24.256 1.00 95.28 89 ASN A O 1
ATOM 702 N N . ASN A 1 114 ? -6.863 27.656 -26.441 1.00 85.41 90 ASN A N 1
ATOM 703 C CA . ASN A 1 114 ? -6.963 26.241 -26.894 1.00 84.55 90 ASN A CA 1
ATOM 704 C C . ASN A 1 114 ? -8.188 25.626 -26.182 1.00 75.81 90 ASN A C 1
ATOM 705 O O . ASN A 1 114 ? -9.258 26.220 -26.235 1.00 70.01 90 ASN A O 1
ATOM 710 N N . THR A 1 115 ? -8.034 24.489 -25.507 1.00 73.00 91 THR A N 1
ATOM 711 C CA . THR A 1 115 ? -9.151 23.844 -24.819 1.00 74.14 91 THR A CA 1
ATOM 712 C C . THR A 1 115 ? -9.413 24.472 -23.421 1.00 73.14 91 THR A C 1
ATOM 713 O O . THR A 1 115 ? -10.338 24.067 -22.690 1.00 71.62 91 THR A O 1
ATOM 717 N N . GLN A 1 116 ? -8.643 25.506 -23.084 1.00 71.01 92 GLN A N 1
ATOM 718 C CA . GLN A 1 116 ? -8.741 26.145 -21.771 1.00 68.08 92 GLN A CA 1
ATOM 719 C C . GLN A 1 116 ? -9.375 27.531 -21.715 1.00 64.23 92 GLN A C 1
ATOM 720 O O . GLN A 1 116 ? -9.123 28.395 -22.579 1.00 66.38 92 GLN A O 1
ATOM 726 N N . ILE A 1 117 ? -10.158 27.738 -20.656 1.00 54.35 93 ILE A N 1
ATOM 727 C CA . ILE A 1 117 ? -10.794 29.024 -20.422 1.00 54.89 93 ILE A CA 1
ATOM 728 C C . ILE A 1 117 ? -10.221 29.820 -19.223 1.00 51.41 93 ILE A C 1
ATOM 729 O O . ILE A 1 117 ? -10.082 29.293 -18.107 1.00 47.63 93 ILE A O 1
ATOM 734 N N . VAL A 1 118 ? -9.828 31.065 -19.505 1.00 50.29 94 VAL A N 1
ATOM 735 C CA . VAL A 1 118 ? -9.315 31.991 -18.493 1.00 50.52 94 VAL A CA 1
ATOM 736 C C . VAL A 1 118 ? -10.291 33.128 -18.320 1.00 47.51 94 VAL A C 1
ATOM 737 O O . VAL A 1 118 ? -10.653 33.787 -19.306 1.00 48.03 94 VAL A O 1
ATOM 741 N N . ALA A 1 119 ? -10.703 33.334 -17.064 1.00 44.17 95 ALA A N 1
ATOM 742 C CA . ALA A 1 119 ? -11.659 34.383 -16.692 1.00 41.27 95 ALA A CA 1
ATOM 743 C C . ALA A 1 119 ? -11.225 35.111 -15.441 1.00 39.39 95 ALA A C 1
ATOM 744 O O . ALA A 1 119 ? -10.739 34.485 -14.503 1.00 39.29 95 ALA A O 1
ATOM 746 N N . MET A 1 120 ? -11.422 36.425 -15.425 1.00 38.51 96 MET A N 1
ATOM 747 C CA . MET A 1 120 ? -11.086 37.240 -14.270 1.00 39.08 96 MET A CA 1
ATOM 748 C C . MET A 1 120 ? -12.103 37.056 -13.127 1.00 40.61 96 MET A C 1
ATOM 749 O O . MET A 1 120 ? -13.232 36.603 -13.361 1.00 45.26 96 MET A O 1
ATOM 754 N N . SER A 1 121 ? -11.732 37.423 -11.902 1.00 35.18 97 SER A N 1
ATOM 755 C CA . SER A 1 121 ? -12.570 37.069 -10.768 1.00 32.69 97 SER A CA 1
ATOM 756 C C . SER A 1 121 ? -13.854 37.857 -10.648 1.00 32.64 97 SER A C 1
ATOM 757 O O . SER A 1 121 ? -14.732 37.502 -9.844 1.00 30.28 97 SER A O 1
ATOM 760 N N . GLY A 1 122 ? -13.966 38.905 -11.466 1.00 33.61 98 GLY A N 1
ATOM 761 C CA . GLY A 1 122 ? -15.123 39.802 -11.438 1.00 34.26 98 GLY A CA 1
ATOM 762 C C . GLY A 1 122 ? -16.089 39.413 -12.535 1.00 36.87 98 GLY A C 1
ATOM 763 O O . GLY A 1 122 ? -17.169 39.984 -12.651 1.00 40.09 98 GLY A O 1
ATOM 764 N N . ALA A 1 123 ? -15.690 38.448 -13.357 1.00 35.34 99 ALA A N 1
ATOM 765 C CA . ALA A 1 123 ? -16.555 37.945 -14.416 1.00 35.80 99 ALA A CA 1
ATOM 766 C C . ALA A 1 123 ? -17.695 37.142 -13.812 1.00 34.26 99 ALA A C 1
ATOM 767 O O . ALA A 1 123 ? -17.537 36.537 -12.761 1.00 34.85 99 ALA A O 1
ATOM 769 N N . LYS A 1 124 ? -18.836 37.145 -14.484 1.00 33.82 100 LYS A N 1
ATOM 770 C CA . LYS A 1 124 ? -19.981 36.420 -14.020 1.00 32.48 100 LYS A CA 1
ATOM 771 C C . LYS A 1 124 ? -19.784 35.034 -14.450 1.00 31.45 100 LYS A C 1
ATOM 772 O O . LYS A 1 124 ? -19.302 34.788 -15.550 1.00 32.10 100 LYS A O 1
ATOM 778 N N . LEU A 1 125 ? -20.105 34.115 -13.555 1.00 30.06 101 LEU A N 1
ATOM 779 C CA . LEU A 1 125 ? -19.973 32.712 -13.887 1.00 30.40 101 LEU A CA 1
ATOM 780 C C . LEU A 1 125 ? -20.885 32.314 -15.052 1.00 31.29 101 LEU A C 1
ATOM 781 O O . LEU A 1 125 ? -20.541 31.441 -15.814 1.00 32.76 101 LEU A O 1
ATOM 786 N N . ILE A 1 126 ? -22.043 32.944 -15.192 1.00 31.11 102 ILE A N 1
ATOM 787 C CA . ILE A 1 126 ? -22.945 32.553 -16.231 1.00 32.99 102 ILE A CA 1
ATOM 788 C C . ILE A 1 126 ? -22.364 32.871 -17.613 1.00 37.00 102 ILE A C 1
ATOM 789 O O . ILE A 1 126 ? -22.491 32.069 -18.561 1.00 37.19 102 ILE A O 1
ATOM 794 N N . ASP A 1 127 ? -21.678 34.018 -17.700 1.00 39.74 103 ASP A N 1
ATOM 795 C CA . ASP A 1 127 ? -21.026 34.458 -18.945 1.00 41.38 103 ASP A CA 1
ATOM 796 C C . ASP A 1 127 ? -19.897 33.505 -19.311 1.00 40.66 103 ASP A C 1
ATOM 797 O O . ASP A 1 127 ? -19.684 33.202 -20.474 1.00 42.60 103 ASP A O 1
ATOM 802 N N . THR A 1 128 ? -19.212 32.986 -18.304 1.00 38.12 104 THR A N 1
ATOM 803 C CA . THR A 1 128 ? -18.129 32.053 -18.551 1.00 38.91 104 THR A CA 1
ATOM 804 C C . THR A 1 128 ? -18.678 30.724 -19.087 1.00 42.44 104 THR A C 1
ATOM 805 O O . THR A 1 128 ? -18.029 30.050 -19.919 1.00 44.38 104 THR A O 1
ATOM 809 N N . ALA A 1 129 ? -19.885 30.352 -18.662 1.00 42.33 105 ALA A N 1
ATOM 810 C CA . ALA A 1 129 ? -20.464 29.124 -19.204 1.00 44.08 105 ALA A CA 1
ATOM 811 C C . ALA A 1 129 ? -21.059 29.362 -20.618 1.00 45.60 105 ALA A C 1
ATOM 812 O O . ALA A 1 129 ? -21.242 28.420 -21.403 1.00 47.83 105 ALA A O 1
ATOM 814 N N . LYS A 1 130 ? -21.372 30.620 -20.921 1.00 44.85 106 LYS A N 1
ATOM 815 C CA . LYS A 1 130 ? -21.869 30.984 -22.233 1.00 47.10 106 LYS A CA 1
ATOM 816 C C . LYS A 1 130 ? -20.746 30.967 -23.242 1.00 49.34 106 LYS A C 1
ATOM 817 O O . LYS A 1 130 ? -20.929 30.547 -24.396 1.00 54.93 106 LYS A O 1
ATOM 823 N N . PHE A 1 131 ? -19.586 31.437 -22.801 1.00 45.61 107 PHE A N 1
ATOM 824 C CA . PHE A 1 131 ? -18.4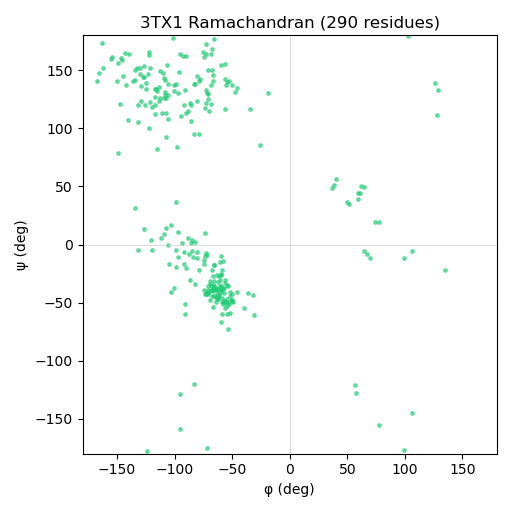26 31.536 -23.624 1.00 45.79 107 PHE A CA 1
ATOM 825 C C . PHE A 1 131 ? -18.181 30.115 -24.044 1.00 45.46 107 PHE A C 1
ATOM 826 O O . PHE A 1 131 ? -18.390 29.787 -25.196 1.00 49.29 107 PHE A O 1
ATOM 834 N N . ALA A 1 132 ? -17.833 29.266 -23.079 1.00 43.23 108 ALA A N 1
ATOM 835 C CA . ALA A 1 132 ? -17.529 27.817 -23.267 1.00 44.50 108 ALA A CA 1
ATOM 836 C C . ALA A 1 132 ? -18.296 27.104 -24.370 1.00 46.86 108 ALA A C 1
ATOM 837 O O . ALA A 1 132 ? -17.731 26.295 -25.133 1.00 47.43 108 ALA A O 1
ATOM 839 N N . LEU A 1 133 ? -19.587 27.401 -24.408 1.00 47.30 109 LEU A N 1
ATOM 840 C CA . LEU A 1 133 ? -20.492 26.877 -25.407 1.00 51.77 109 LEU A CA 1
ATOM 841 C C . LEU A 1 133 ? -20.174 27.457 -26.787 1.00 56.57 109 LEU A C 1
ATOM 842 O O . LEU A 1 133 ? -20.271 26.721 -27.785 1.00 60.61 109 LEU A O 1
ATOM 847 N N . ASN A 1 134 ? -19.821 28.753 -26.858 1.00 56.48 110 ASN A N 1
ATOM 848 C CA . ASN A 1 134 ? -19.473 29.371 -28.153 1.00 58.79 110 ASN A CA 1
ATOM 849 C C . ASN A 1 134 ? -18.224 28.778 -28.707 1.00 59.04 110 ASN A C 1
ATOM 850 O O . ASN A 1 134 ? -17.957 28.917 -29.877 1.00 63.23 110 ASN A O 1
ATOM 855 N N . GLU A 1 135 ? -17.451 28.110 -27.856 1.00 57.27 111 GLU A N 1
ATOM 856 C CA . GLU A 1 135 ? -16.203 27.489 -28.281 1.00 60.85 111 GLU A CA 1
ATOM 857 C C . GLU A 1 135 ? -16.342 25.974 -28.374 1.00 62.44 111 GLU A C 1
ATOM 858 O O . GLU A 1 135 ? -15.403 25.276 -28.756 1.00 68.55 111 GLU A O 1
ATOM 864 N N . SER A 1 136 ? -17.481 25.432 -28.082 1.00 62.15 112 SER A N 1
ATOM 865 C CA . SER A 1 136 ? -17.511 24.014 -28.142 1.00 64.00 112 SER A CA 1
ATOM 866 C C . SER A 1 136 ? -16.520 23.536 -27.121 1.00 62.47 112 SER A C 1
ATOM 867 O O . SER A 1 136 ? -15.667 22.739 -27.382 1.00 65.70 112 SER A O 1
ATOM 870 N N . LEU A 1 137 ? -16.646 24.050 -25.924 1.00 58.63 113 LEU A N 1
ATOM 871 C CA . LEU A 1 137 ? -15.929 23.473 -24.793 1.00 55.97 113 LEU A CA 1
ATOM 872 C C . LEU A 1 137 ? -16.894 22.894 -23.765 1.00 51.64 113 LEU A C 1
ATOM 873 O O . LEU A 1 137 ? -17.867 23.541 -23.379 1.00 48.77 113 LEU A O 1
ATOM 878 N N . SER A 1 138 ? -16.619 21.670 -23.326 1.00 53.95 11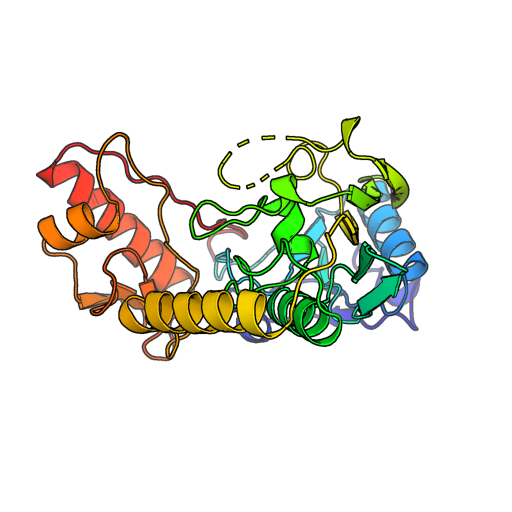4 SER A N 1
ATOM 879 C CA . SER A 1 138 ? -17.462 21.002 -22.345 1.00 53.41 114 SER A CA 1
ATOM 880 C C . SER A 1 138 ? -16.809 20.842 -20.980 1.00 49.63 114 SER A C 1
ATOM 881 O O . SER A 1 138 ? -15.598 20.669 -20.861 1.00 49.74 114 SER A O 1
ATOM 884 N N . GLY A 1 139 ? -17.646 20.888 -19.961 1.00 46.67 115 GLY A N 1
ATOM 885 C CA . GLY A 1 139 ? -17.190 20.717 -18.607 1.00 46.33 115 GLY A CA 1
ATOM 886 C C . GLY A 1 139 ? -17.821 21.753 -17.710 1.00 45.90 115 GLY A C 1
ATOM 887 O O . GLY A 1 139 ? -17.852 21.553 -16.492 1.00 45.73 115 GLY A O 1
ATOM 888 N N . LEU A 1 140 ? -18.282 22.871 -18.296 1.00 44.89 116 LEU A N 1
ATOM 889 C CA . LEU A 1 140 ? -18.937 23.933 -17.513 1.00 43.31 116 LEU A CA 1
ATOM 890 C C . LEU A 1 140 ? -20.480 23.898 -17.490 1.00 43.04 116 LEU A C 1
ATOM 891 O O . LEU A 1 140 ? -21.118 24.596 -16.699 1.00 39.44 116 LEU A O 1
ATOM 896 N N . GLU A 1 141 ? -21.079 23.076 -18.336 1.00 42.94 117 GLU A N 1
ATOM 897 C CA . GLU A 1 141 ? -22.508 23.107 -18.443 1.00 43.09 117 GLU A CA 1
ATOM 898 C C . GLU A 1 141 ? -23.202 23.370 -17.115 1.00 41.17 117 GLU A C 1
ATOM 899 O O . GLU A 1 141 ? -24.144 24.175 -17.070 1.00 39.77 117 GLU A O 1
ATOM 905 N N . PHE A 1 142 ? -22.709 22.732 -16.049 1.00 40.07 118 PHE A N 1
ATOM 906 C CA . PHE A 1 142 ? -23.337 22.793 -14.732 1.00 40.70 118 PHE A CA 1
ATOM 907 C C . PHE A 1 142 ? -23.521 24.199 -14.114 1.00 39.54 118 PHE A C 1
ATOM 908 O O . PHE A 1 142 ? -24.289 24.356 -13.136 1.00 38.22 118 PHE A O 1
ATOM 916 N N . ALA A 1 143 ? -22.830 25.186 -14.694 1.00 35.86 119 ALA A N 1
ATOM 917 C CA . ALA A 1 143 ? -22.783 26.545 -14.209 1.00 33.48 119 ALA A CA 1
ATOM 918 C C . ALA A 1 143 ? -23.526 27.558 -15.086 1.00 34.73 119 ALA A C 1
ATOM 919 O O . ALA A 1 143 ? -23.471 28.766 -14.855 1.00 35.85 119 ALA A O 1
ATOM 921 N N . CYS A 1 144 ? -24.275 27.093 -16.061 1.00 36.51 120 CYS A N 1
ATOM 922 C CA . CYS A 1 144 ? -24.989 28.024 -16.946 1.00 37.76 120 CYS A CA 1
ATOM 923 C C . CYS A 1 144 ? -26.062 28.803 -16.157 1.00 37.67 120 CYS A C 1
ATOM 924 O O . CYS A 1 144 ? -26.568 29.851 -16.620 1.00 38.75 120 CYS A O 1
ATOM 927 N N . GLY A 1 145 ? -26.409 28.284 -14.974 1.00 33.80 121 GLY A N 1
ATOM 928 C CA . GLY A 1 145 ? -27.440 28.897 -14.170 1.00 33.35 121 GLY A CA 1
ATOM 929 C C . GLY A 1 145 ? -27.056 29.377 -12.781 1.00 32.08 121 GLY A C 1
ATOM 930 O O . GLY A 1 145 ? -27.927 29.859 -12.076 1.00 32.79 121 GLY A O 1
ATOM 931 N N . ILE A 1 146 ? -25.769 29.280 -12.406 1.00 29.59 122 ILE A N 1
ATOM 932 C CA . ILE A 1 146 ? -25.268 29.653 -11.074 1.00 27.18 122 ILE A CA 1
ATOM 933 C C . ILE A 1 146 ? -24.849 31.108 -11.077 1.00 26.46 122 ILE A C 1
ATOM 934 O O . ILE A 1 146 ? -23.854 31.461 -11.696 1.00 25.29 122 ILE A O 1
ATOM 939 N N . PRO A 1 147 ? -25.567 31.949 -10.328 1.00 27.58 123 PRO A N 1
ATOM 940 C CA . PRO A 1 147 ? -25.364 33.399 -10.256 1.00 28.06 123 PRO A CA 1
ATOM 941 C C . PRO A 1 147 ? -24.049 33.703 -9.602 1.00 28.48 123 PRO A C 1
ATOM 942 O O . PRO A 1 147 ? -23.426 32.789 -9.046 1.00 30.69 123 PRO A O 1
ATOM 946 N N . GLY A 1 148 ? -23.595 34.952 -9.678 1.00 27.91 124 GLY A N 1
ATOM 947 C CA . GLY A 1 148 ? -22.374 35.319 -8.986 1.00 25.91 124 GLY A CA 1
ATOM 948 C C . GLY A 1 148 ? -21.129 35.452 -9.833 1.00 24.85 124 GLY A C 1
ATOM 949 O O . GLY A 1 148 ? -21.145 35.219 -11.039 1.00 24.55 124 GLY A O 1
ATOM 950 N N . SER A 1 149 ? -20.035 35.804 -9.157 1.00 23.93 125 SER A N 1
ATOM 951 C CA . SER A 1 149 ? -18.764 36.044 -9.809 1.00 23.85 125 SER A CA 1
ATOM 952 C C . SER A 1 149 ? -17.871 34.819 -9.797 1.00 23.10 125 SER A C 1
ATOM 953 O O . SER A 1 149 ? -18.048 33.924 -8.963 1.00 23.05 125 SER A O 1
ATOM 956 N N . ILE A 1 150 ? -16.848 34.845 -10.648 1.00 23.49 126 ILE A N 1
ATOM 957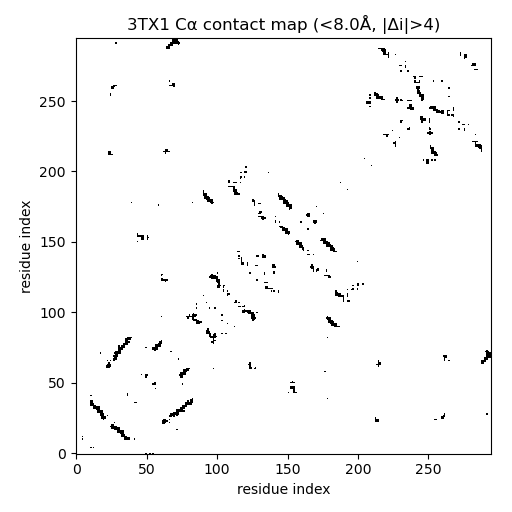 C CA . ILE A 1 150 ? -15.840 33.773 -10.700 1.00 24.50 126 ILE A CA 1
ATOM 958 C C . ILE A 1 150 ? -15.094 33.688 -9.373 1.00 24.80 126 ILE A C 1
ATOM 959 O O . ILE A 1 150 ? -14.801 32.597 -8.886 1.00 26.05 126 ILE A O 1
ATOM 964 N N . GLY A 1 151 ? -14.808 34.839 -8.775 1.00 23.74 127 GLY A N 1
ATOM 965 C CA . GLY A 1 151 ? -14.145 34.833 -7.500 1.00 23.13 127 GLY A CA 1
ATOM 966 C C . GLY A 1 151 ? -14.964 34.104 -6.472 1.00 23.75 127 GLY A C 1
ATOM 967 O O . GLY A 1 151 ? -14.412 33.396 -5.647 1.00 25.10 127 GLY A O 1
ATOM 968 N N . GLY A 1 152 ? -16.283 34.286 -6.507 1.00 24.07 128 GLY A N 1
ATOM 969 C CA . GLY A 1 152 ? -17.172 33.660 -5.512 1.00 24.76 128 GLY A CA 1
ATOM 970 C C . GLY A 1 152 ? -17.224 32.180 -5.797 1.00 27.31 128 GLY A C 1
ATOM 971 O O . GLY A 1 152 ? -17.148 31.336 -4.881 1.00 27.71 128 GLY A O 1
ATOM 972 N N . ALA A 1 153 ? -17.305 31.863 -7.089 1.00 28.02 129 ALA A N 1
ATOM 973 C CA . ALA A 1 153 ? -17.286 30.479 -7.533 1.00 30.50 129 ALA A CA 1
ATOM 974 C C . ALA A 1 153 ? -16.068 29.715 -7.002 1.00 33.13 129 ALA A C 1
ATOM 975 O O . ALA A 1 153 ? -16.228 28.623 -6.444 1.00 36.78 129 ALA A O 1
ATOM 977 N N . LEU A 1 154 ? -14.859 30.251 -7.147 1.00 32.18 130 LEU A N 1
ATOM 978 C CA . LEU A 1 154 ? -13.729 29.461 -6.654 1.00 33.98 130 LEU A CA 1
ATOM 979 C C . LEU A 1 154 ? -13.757 29.394 -5.128 1.00 36.70 130 LEU A C 1
ATOM 980 O O . LEU A 1 154 ? -13.385 28.377 -4.507 1.00 37.26 130 LEU A O 1
ATOM 985 N N . HIS A 1 155 ? -14.216 30.481 -4.526 1.00 35.34 131 HIS A N 1
ATOM 986 C CA . HIS A 1 155 ? -14.228 30.521 -3.103 1.00 36.46 131 HIS A CA 1
ATOM 987 C C . HIS A 1 155 ? -15.168 29.466 -2.571 1.00 38.22 131 HIS A C 1
ATOM 988 O O . HIS A 1 155 ? -14.852 28.764 -1.618 1.00 39.95 131 HIS A O 1
ATOM 995 N N . MET A 1 156 ? -16.299 29.292 -3.239 1.00 37.16 132 MET A N 1
ATOM 996 C CA . MET A 1 156 ? -17.303 28.347 -2.792 1.00 38.37 132 MET A CA 1
ATOM 997 C C . MET A 1 156 ? -17.234 26.940 -3.395 1.00 40.46 132 MET A C 1
ATOM 998 O O . MET A 1 156 ? -18.061 26.095 -3.076 1.00 44.22 132 MET A O 1
ATOM 1003 N N . ASN A 1 157 ? -16.263 26.674 -4.257 1.00 40.59 133 ASN A N 1
ATOM 1004 C CA . ASN A 1 157 ? -16.271 25.444 -5.055 1.00 40.78 133 ASN A CA 1
ATOM 1005 C C . ASN A 1 157 ? -17.701 25.192 -5.510 1.00 41.44 133 ASN A C 1
ATOM 1006 O O . ASN A 1 157 ? -18.320 24.133 -5.269 1.00 42.65 133 ASN A O 1
ATOM 1011 N N . ALA A 1 158 ? -18.206 26.214 -6.187 1.00 38.94 134 ALA A N 1
ATOM 1012 C CA . ALA A 1 158 ? -19.569 26.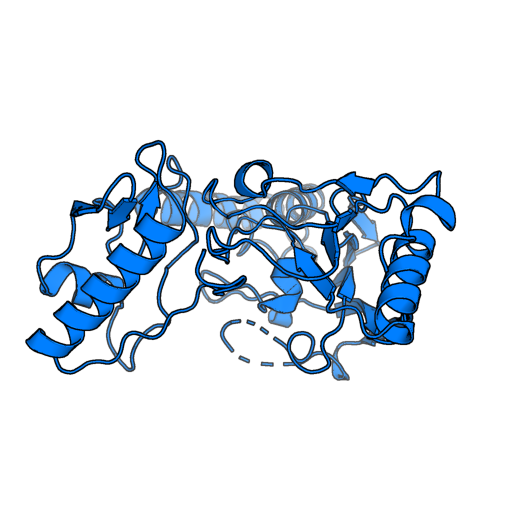264 -6.644 1.00 36.48 134 ALA A CA 1
ATOM 1013 C C . ALA A 1 158 ? -19.903 25.036 -7.492 1.00 36.56 134 ALA A C 1
ATOM 1014 O O . ALA A 1 158 ? -19.114 24.614 -8.333 1.00 35.90 134 ALA A O 1
ATOM 1016 N N . GLY A 1 159 ? -21.074 24.464 -7.272 1.00 37.08 135 GLY A N 1
ATOM 1017 C CA . GLY A 1 159 ? -21.469 23.311 -8.064 1.00 40.38 135 GLY A CA 1
ATOM 1018 C C . GLY A 1 159 ? -22.961 23.144 -8.156 1.00 40.06 135 GLY A C 1
ATOM 1019 O O . GLY A 1 159 ? -23.676 23.706 -7.372 1.00 40.52 135 GLY A O 1
ATOM 1020 N N . ALA A 1 160 ? -23.426 22.380 -9.136 1.00 42.73 136 ALA A N 1
ATOM 1021 C CA . ALA A 1 160 ? -24.846 22.116 -9.306 1.00 43.27 136 ALA A CA 1
ATOM 1022 C C . ALA A 1 160 ? -25.042 20.982 -10.304 1.00 44.28 136 ALA A C 1
ATOM 1023 O O . ALA A 1 160 ? -24.337 20.919 -11.301 1.00 46.76 136 ALA A O 1
ATOM 1025 N N . TYR A 1 161 ? -26.010 20.105 -10.042 1.00 45.29 137 TYR A N 1
ATOM 1026 C CA . TYR A 1 161 ? -26.306 18.996 -10.950 1.00 47.27 137 TYR A CA 1
ATOM 1027 C C . TYR A 1 161 ? -25.149 18.022 -11.037 1.00 50.75 137 TYR A C 1
ATOM 1028 O O . TYR A 1 161 ? -24.706 17.651 -12.140 1.00 48.42 137 TYR A O 1
ATOM 1037 N N . GLY A 1 162 ? -24.663 17.621 -9.859 1.00 52.72 138 GLY A N 1
ATOM 1038 C CA . GLY A 1 162 ? -23.523 16.709 -9.786 1.00 57.75 138 GLY A CA 1
ATOM 1039 C C . GLY A 1 162 ? -22.203 17.244 -10.342 1.00 57.96 138 GLY A C 1
ATOM 1040 O O . GLY A 1 162 ? -21.191 16.561 -10.245 1.00 60.94 138 GLY A O 1
ATOM 1041 N N . GLY A 1 163 ? -22.226 18.443 -10.940 1.00 58.63 139 GLY A N 1
ATOM 1042 C CA . GLY A 1 163 ? -21.034 19.159 -11.456 1.00 54.12 139 GLY A CA 1
ATOM 1043 C C . GLY A 1 163 ? -20.458 20.116 -10.395 1.00 52.33 139 GLY A C 1
ATOM 1044 O O . GLY A 1 163 ? -21.140 20.467 -9.426 1.00 45.44 139 GLY A O 1
ATOM 1045 N N . GLU A 1 164 ? -19.202 20.541 -10.575 1.00 53.39 140 GLU A N 1
ATOM 1046 C CA . GLU A 1 164 ? -18.518 21.371 -9.582 1.00 48.07 140 GLU A CA 1
ATOM 1047 C C . GLU A 1 164 ? -17.265 22.001 -10.158 1.00 44.04 140 GLU A C 1
ATOM 1048 O O . GLU A 1 164 ? -16.633 21.390 -10.998 1.00 43.39 140 GLU A O 1
ATOM 1054 N N . ILE A 1 165 ? -16.915 23.217 -9.703 1.00 40.31 141 ILE A N 1
ATOM 1055 C CA . ILE A 1 165 ? -15.746 23.989 -10.191 1.00 37.96 141 ILE A CA 1
ATOM 1056 C C . ILE A 1 165 ? -14.450 23.214 -10.037 1.00 41.23 141 ILE A C 1
ATOM 1057 O O . ILE A 1 165 ? -13.616 23.209 -10.951 1.00 41.90 141 ILE A O 1
ATOM 1062 N N . SER A 1 166 ? -14.288 22.529 -8.901 1.00 44.23 142 SER A N 1
ATOM 1063 C CA . SER A 1 166 ? -13.078 21.740 -8.664 1.00 47.43 142 SER A CA 1
ATOM 1064 C C . SER A 1 166 ? -12.951 20.672 -9.716 1.00 49.66 142 SER A C 1
ATOM 1065 O O . SER A 1 166 ? -11.843 20.292 -10.056 1.00 55.19 142 SER A O 1
ATOM 1068 N N . ASP A 1 167 ? -14.072 20.182 -10.239 1.00 49.93 143 ASP A N 1
ATOM 1069 C CA . ASP A 1 167 ? -14.002 19.223 -11.357 1.00 52.37 143 ASP A CA 1
ATOM 1070 C C . ASP A 1 167 ? -13.171 19.785 -12.500 1.00 52.60 143 ASP A C 1
ATOM 1071 O O . ASP A 1 167 ? -12.462 19.032 -13.152 1.00 57.92 143 ASP A O 1
ATOM 1076 N N . VAL A 1 168 ? -13.241 21.089 -12.753 1.00 48.45 144 VAL A N 1
ATOM 1077 C CA . VAL A 1 168 ? -12.498 21.620 -13.885 1.00 49.79 144 VAL A CA 1
ATOM 1078 C C . VAL A 1 168 ? -11.563 22.778 -13.633 1.00 50.79 144 VAL A C 1
ATOM 1079 O O . VAL A 1 168 ? -11.070 23.394 -14.602 1.00 50.20 144 VAL A O 1
ATOM 1083 N N . LEU A 1 169 ? -11.271 23.057 -12.382 1.00 51.70 145 LEU A N 1
ATOM 1084 C CA . LEU A 1 169 ? -10.371 24.143 -12.074 1.00 48.95 145 LEU A CA 1
ATOM 1085 C C . LEU A 1 169 ? -8.969 23.749 -12.416 1.00 52.03 145 LEU A C 1
ATOM 1086 O O . LEU A 1 169 ? -8.462 22.841 -11.825 1.00 52.44 145 LEU A O 1
ATOM 1091 N N . GLU A 1 170 ? -8.341 24.443 -13.353 1.00 51.55 146 GLU A N 1
ATOM 1092 C CA . GLU A 1 170 ? -6.987 24.101 -13.718 1.00 58.27 146 GLU A CA 1
ATOM 1093 C C . GLU A 1 170 ? -5.995 24.899 -12.851 1.00 61.39 146 GLU A C 1
ATOM 1094 O O . GLU A 1 170 ? -5.161 24.334 -12.126 1.00 62.86 146 GLU A O 1
ATOM 1100 N N . ALA A 1 171 ? -6.099 26.223 -12.948 1.00 57.82 147 ALA A N 1
ATOM 1101 C CA . ALA A 1 171 ? -5.198 27.142 -12.289 1.00 50.77 147 ALA A CA 1
ATOM 1102 C C . ALA A 1 171 ? -5.944 28.407 -11.871 1.00 46.25 147 ALA A C 1
ATOM 1103 O O . ALA A 1 171 ? -7.004 28.736 -12.409 1.00 44.30 147 ALA A O 1
ATOM 1105 N N . ALA A 1 172 ? -5.359 29.128 -10.923 1.00 44.53 148 ALA A N 1
ATOM 1106 C CA . ALA A 1 172 ? -5.912 30.385 -10.453 1.00 40.23 148 ALA A CA 1
ATOM 1107 C C . ALA A 1 172 ? -4.815 31.378 -10.093 1.00 39.50 148 ALA A C 1
ATOM 1108 O O . ALA A 1 172 ? -3.732 30.990 -9.606 1.00 40.33 148 ALA A O 1
ATOM 1110 N N . THR A 1 173 ? -5.095 32.655 -10.359 1.00 36.12 149 THR A N 1
ATOM 1111 C CA . THR A 1 173 ? -4.210 33.721 -9.917 1.00 35.68 149 THR A CA 1
ATOM 1112 C C . THR A 1 173 ? -4.832 34.314 -8.665 1.00 32.81 149 THR A C 1
ATOM 1113 O O . THR A 1 173 ? -5.998 34.686 -8.654 1.00 32.46 149 THR A O 1
ATOM 1117 N N . VAL A 1 174 ? -4.028 34.474 -7.642 1.00 31.23 150 VAL A N 1
ATOM 1118 C CA . VAL A 1 174 ? -4.539 34.885 -6.385 1.00 29.98 150 VAL A CA 1
ATOM 1119 C C . VAL A 1 174 ? -3.657 35.906 -5.629 1.00 29.75 150 VAL A C 1
ATOM 1120 O O . VAL A 1 174 ? -2.487 36.110 -5.968 1.00 29.73 150 VAL A O 1
ATOM 1124 N N . LEU A 1 175 ? -4.243 36.565 -4.631 1.00 29.20 151 LEU A N 1
ATOM 1125 C CA . LEU A 1 175 ? -3.513 37.456 -3.742 1.00 29.68 151 LEU A CA 1
ATOM 1126 C C . LEU A 1 175 ? -3.563 36.926 -2.338 1.00 31.04 151 LEU A C 1
ATOM 1127 O O . LEU A 1 175 ? -4.622 36.634 -1.792 1.00 30.73 151 LEU A O 1
ATOM 1132 N N . THR A 1 176 ? -2.395 36.789 -1.749 1.00 33.53 152 THR A N 1
ATOM 1133 C CA . THR A 1 176 ? -2.306 36.373 -0.367 1.00 36.25 152 THR A CA 1
ATOM 1134 C C . THR A 1 176 ? -2.689 37.580 0.489 1.00 37.81 152 THR A C 1
ATOM 1135 O O . THR A 1 176 ? -2.744 38.723 0.005 1.00 36.46 152 THR A O 1
ATOM 1139 N N . GLN A 1 177 ? -2.948 37.335 1.766 1.00 42.96 153 GLN A N 1
ATOM 1140 C CA . GLN A 1 177 ? -3.360 38.414 2.659 1.00 44.19 153 GLN A CA 1
ATOM 1141 C C . GLN A 1 177 ? -2.350 39.545 2.756 1.00 42.66 153 GLN A C 1
ATOM 1142 O O . GLN A 1 177 ? -2.708 40.670 3.127 1.00 41.52 153 GLN A O 1
ATOM 1148 N N . THR A 1 178 ? -1.091 39.261 2.421 1.00 41.86 154 THR A N 1
ATOM 1149 C CA . THR A 1 178 ? -0.081 40.312 2.482 1.00 41.19 154 THR A CA 1
ATOM 1150 C C . THR A 1 178 ? -0.101 41.147 1.199 1.00 39.09 154 THR A C 1
ATOM 1151 O O . THR A 1 178 ? 0.508 42.211 1.148 1.00 38.61 154 THR A O 1
ATOM 1155 N N . GLY A 1 179 ? -0.822 40.691 0.174 1.00 37.51 155 GLY A N 1
ATOM 1156 C CA . GLY A 1 179 ? -0.846 41.428 -1.084 1.00 35.18 155 GLY A CA 1
ATOM 1157 C C . GLY A 1 179 ? -0.061 40.833 -2.248 1.00 35.36 155 GLY A C 1
ATOM 1158 O O . GLY A 1 179 ? -0.176 41.342 -3.361 1.00 34.53 155 GLY A O 1
ATOM 1159 N N . GLU A 1 180 ? 0.690 39.748 -2.040 1.00 35.90 156 GLU A N 1
ATOM 1160 C CA . GLU A 1 180 ? 1.501 39.164 -3.131 1.00 37.97 156 GLU A CA 1
ATOM 1161 C C . GLU A 1 180 ? 0.732 38.304 -4.122 1.00 37.40 156 GLU A C 1
ATOM 1162 O O . GLU A 1 180 ? -0.110 37.543 -3.697 1.00 37.54 156 GLU A O 1
ATOM 1168 N N . LEU A 1 181 ? 1.034 38.378 -5.421 1.00 37.72 157 LEU A N 1
ATOM 1169 C CA . LEU A 1 181 ? 0.428 37.419 -6.329 1.00 39.92 157 LEU A CA 1
ATOM 1170 C C . LEU A 1 181 ? 0.962 36.027 -6.061 1.00 41.96 157 LEU A C 1
ATOM 1171 O O . LEU A 1 181 ? 2.100 35.836 -5.663 1.00 43.26 157 LEU A O 1
ATOM 1176 N N . LYS A 1 182 ? 0.126 35.045 -6.327 1.00 41.47 158 LYS A N 1
ATOM 1177 C CA . LYS A 1 182 ? 0.534 33.683 -6.213 1.00 43.58 158 LYS A CA 1
ATOM 1178 C C . LYS A 1 182 ? -0.271 32.990 -7.296 1.00 43.55 158 LYS A C 1
ATOM 1179 O O . LYS A 1 182 ? -1.499 33.105 -7.327 1.00 42.63 158 LYS A O 1
ATOM 1185 N N . LYS A 1 183 ? 0.439 32.356 -8.226 1.00 46.43 159 LYS A N 1
ATOM 1186 C CA . LYS A 1 183 ? -0.158 31.590 -9.324 1.00 49.54 159 LYS A CA 1
ATOM 1187 C C . LYS A 1 183 ? -0.293 30.142 -8.863 1.00 52.84 159 LYS A C 1
ATOM 1188 O O . LYS A 1 183 ? 0.697 29.509 -8.511 1.00 55.99 159 LYS A O 1
ATOM 1194 N N . LEU A 1 184 ? -1.515 29.621 -8.828 1.00 54.86 160 LEU A N 1
ATOM 1195 C CA . LEU A 1 184 ? -1.733 28.260 -8.301 1.00 57.98 160 LEU A CA 1
ATOM 1196 C C . LEU A 1 184 ? -2.039 27.220 -9.354 1.00 60.61 160 LEU A C 1
ATOM 1197 O O . LEU A 1 184 ? -2.536 27.551 -10.419 1.00 57.76 160 LEU A O 1
ATOM 1202 N N . LYS A 1 185 ? -1.735 25.958 -9.034 1.00 71.99 161 LYS A N 1
ATOM 1203 C CA . LYS A 1 185 ? -2.045 24.820 -9.915 1.00 76.98 161 LYS A CA 1
ATOM 1204 C C . LYS A 1 185 ? -2.921 23.820 -9.183 1.00 78.72 161 LYS A C 1
ATOM 1205 O O . LYS A 1 185 ? -3.060 23.866 -7.949 1.00 75.29 161 LYS A O 1
ATOM 1211 N N . ARG A 1 186 ? -3.499 22.918 -9.976 1.00 80.90 162 ARG A N 1
ATOM 1212 C CA . ARG A 1 186 ? -4.376 21.854 -9.519 1.00 76.80 162 ARG A CA 1
ATOM 1213 C C . ARG A 1 186 ? -4.055 21.345 -8.122 1.00 82.99 162 ARG A C 1
ATOM 1214 O O . ARG A 1 186 ? -4.902 21.429 -7.226 1.00 85.20 162 ARG A O 1
ATOM 1222 N N . SER A 1 187 ? -2.834 20.824 -7.949 1.00 83.93 163 SER A N 1
ATOM 1223 C CA . SER A 1 187 ? -2.360 20.224 -6.688 1.00 86.16 163 SER A CA 1
ATOM 1224 C C . SER A 1 187 ? -2.680 21.063 -5.460 1.00 87.62 163 SER A C 1
ATOM 1225 O O . SER A 1 187 ? -3.079 20.545 -4.412 1.00 90.83 163 SER A O 1
ATOM 1228 N N . GLU A 1 188 ? -2.505 22.368 -5.622 1.00 83.60 164 GLU A N 1
ATOM 1229 C CA . GLU A 1 188 ? -2.648 23.326 -4.557 1.00 81.83 164 GLU A CA 1
ATOM 1230 C C . GLU A 1 188 ? -4.096 23.772 -4.383 1.00 81.12 164 GLU A C 1
ATOM 1231 O O . GLU A 1 188 ? -4.391 24.585 -3.514 1.00 82.65 164 GLU A O 1
ATOM 1237 N N . LEU A 1 189 ? -4.997 23.220 -5.196 1.00 82.67 165 LEU A N 1
ATOM 1238 C CA . LEU A 1 189 ? -6.428 23.566 -5.180 1.00 74.22 165 LEU A CA 1
ATOM 1239 C C . LEU A 1 189 ? -7.262 22.340 -4.802 1.00 80.32 165 LEU A C 1
ATOM 1240 O O . LEU A 1 189 ? -7.324 21.374 -5.570 1.00 81.01 165 LEU A O 1
ATOM 1245 N N . LYS A 1 190 ? -7.891 22.348 -3.643 1.00 83.02 166 LYS A N 1
ATOM 1246 C CA . LYS A 1 190 ? -8.654 21.183 -3.253 1.00 85.08 166 LYS A CA 1
ATOM 1247 C C . LYS A 1 190 ? -9.833 21.514 -2.363 1.00 85.27 166 LYS A C 1
ATOM 1248 O O . LYS A 1 190 ? -10.897 20.914 -2.485 1.00 86.54 166 LYS A O 1
ATOM 1254 N N . TYR A 1 193 ? -17.376 19.335 -1.281 1.00 90.71 169 TYR A N 1
ATOM 1255 C CA . TYR A 1 193 ? -18.692 19.945 -1.170 1.00 91.63 169 TYR A CA 1
ATOM 1256 C C . TYR A 1 193 ? -18.596 21.423 -0.830 1.00 88.89 169 TYR A C 1
ATOM 1257 O O . TYR A 1 193 ? -17.891 21.797 0.114 1.00 86.77 169 TYR A O 1
ATOM 1266 N N . ARG A 1 194 ? -19.330 22.235 -1.603 1.00 86.41 170 ARG A N 1
ATOM 1267 C CA . ARG A 1 194 ? -19.423 23.705 -1.456 1.00 83.09 170 ARG A CA 1
ATOM 1268 C C . ARG A 1 194 ? -19.146 24.196 -0.024 1.00 83.09 170 ARG A C 1
ATOM 1269 O O . ARG A 1 194 ? -18.063 24.701 0.295 1.00 80.40 170 ARG A O 1
ATOM 1277 N N . SER A 1 196 ? -13.198 24.294 -1.000 1.00 75.07 172 SER A N 1
ATOM 1278 C CA . SER A 1 196 ? -12.026 24.923 -1.638 1.00 77.67 172 SER A CA 1
ATOM 1279 C C . SER A 1 196 ? -10.933 25.261 -0.630 1.00 79.25 172 SER A C 1
ATOM 1280 O O . SER A 1 196 ? -11.231 25.746 0.464 1.00 78.82 172 SER A O 1
ATOM 1283 N N . THR A 1 197 ? -9.677 25.007 -1.017 1.00 81.05 173 THR A N 1
ATOM 1284 C CA . THR A 1 197 ? -8.506 25.361 -0.207 1.00 80.44 173 THR A CA 1
ATOM 1285 C C . THR A 1 197 ? -8.303 26.881 -0.305 1.00 77.53 173 THR A C 1
ATOM 1286 O O . THR A 1 197 ? -7.571 27.467 0.477 1.00 78.76 173 THR A O 1
ATOM 1290 N N . ILE A 1 198 ? -8.988 27.498 -1.272 1.00 75.16 174 ILE A N 1
ATOM 1291 C CA . ILE A 1 198 ? -9.046 28.956 -1.447 1.00 69.25 174 ILE A CA 1
ATOM 1292 C C . ILE A 1 198 ? -9.702 29.608 -0.237 1.00 68.53 174 ILE A C 1
ATOM 1293 O O . ILE A 1 198 ? -9.243 30.660 0.215 1.00 67.66 174 ILE A O 1
ATOM 1298 N N . ALA A 1 199 ? -10.783 28.984 0.251 1.00 68.59 175 ALA A N 1
ATOM 1299 C CA . ALA A 1 199 ? -11.538 29.437 1.426 1.00 70.19 175 ALA A CA 1
ATOM 1300 C C . ALA A 1 199 ? -10.601 29.589 2.631 1.00 72.50 175 ALA A C 1
ATOM 1301 O O . ALA A 1 199 ? -10.462 30.684 3.208 1.00 67.38 175 ALA A O 1
ATOM 1303 N N . GLU A 1 200 ? -9.967 28.485 3.015 1.00 78.64 176 GLU A N 1
ATOM 1304 C CA . GLU A 1 200 ? -8.913 28.565 4.011 1.00 88.56 176 GLU A CA 1
ATOM 1305 C C . GLU A 1 200 ? -7.807 29.213 3.224 1.00 87.04 176 GLU A C 1
ATOM 1306 O O . GLU A 1 200 ? -7.935 29.367 2.016 1.00 90.60 176 GLU A O 1
ATOM 1312 N N . LYS A 1 201 ? -6.719 29.587 3.872 1.00 85.25 177 LYS A N 1
ATOM 1313 C CA . LYS A 1 201 ? -5.642 30.266 3.162 1.00 79.84 177 LYS A CA 1
ATOM 1314 C C . LYS A 1 201 ? -6.097 31.636 2.698 1.00 72.21 177 LYS A C 1
ATOM 1315 O O . LYS A 1 201 ? -5.294 32.433 2.238 1.00 77.77 177 LYS A O 1
ATOM 1321 N N . ASN A 1 202 ? -7.384 31.914 2.854 1.00 67.06 178 ASN A N 1
ATOM 1322 C CA . ASN A 1 202 ? -7.958 33.231 2.547 1.00 63.39 178 ASN A CA 1
ATOM 1323 C C . ASN A 1 202 ? -7.430 34.017 1.342 1.00 57.36 178 ASN A C 1
ATOM 1324 O O . ASN A 1 202 ? -7.136 35.215 1.444 1.00 56.05 178 ASN A O 1
ATOM 1329 N N . TYR A 1 203 ? -7.340 33.338 0.201 1.00 52.48 179 TYR A N 1
ATOM 1330 C CA . TYR A 1 203 ? -6.843 33.944 -1.026 1.00 47.74 179 TYR A CA 1
ATOM 1331 C C . TYR A 1 203 ? -7.862 34.828 -1.714 1.00 41.50 179 TYR A C 1
ATOM 1332 O O . TYR A 1 203 ? -9.044 34.522 -1.680 1.00 39.72 179 TYR A O 1
ATOM 1341 N N . ILE A 1 204 ? -7.414 35.946 -2.287 1.00 38.69 180 ILE A N 1
ATOM 1342 C CA . ILE A 1 204 ? -8.294 36.811 -3.101 1.00 34.13 180 ILE A CA 1
ATOM 1343 C C . ILE A 1 204 ? -8.089 36.369 -4.549 1.00 32.68 180 ILE A C 1
ATOM 1344 O O . ILE A 1 204 ? -7.031 36.546 -5.129 1.00 33.91 180 ILE A O 1
ATOM 1349 N N . VAL A 1 205 ? -9.093 35.753 -5.121 1.00 30.41 181 VAL A N 1
ATOM 1350 C CA . VAL A 1 205 ? -8.969 35.274 -6.473 1.00 30.40 181 VAL A CA 1
ATOM 1351 C C . VAL A 1 205 ? -8.969 36.443 -7.430 1.00 29.02 181 VAL A C 1
ATOM 1352 O O . VAL A 1 205 ? -9.844 37.303 -7.318 1.00 27.52 181 VAL A O 1
ATOM 1356 N N . LEU A 1 206 ? -7.999 36.478 -8.346 1.00 30.17 182 LEU A N 1
ATOM 1357 C CA . LEU A 1 206 ? -7.966 37.475 -9.424 1.00 29.98 182 LEU A CA 1
ATOM 1358 C C . LEU A 1 206 ? -8.415 36.934 -10.802 1.00 30.78 182 LEU A C 1
ATOM 1359 O O . LEU A 1 206 ? -9.086 37.628 -11.555 1.00 30.51 182 LEU A O 1
ATOM 1364 N N . ASP A 1 207 ? -8.011 35.722 -11.156 1.00 32.81 183 ASP A N 1
ATOM 1365 C CA . ASP A 1 207 ? -8.523 35.092 -12.378 1.00 33.85 183 ASP A CA 1
ATOM 1366 C C . ASP A 1 207 ? -8.433 33.583 -12.262 1.00 34.92 183 ASP A C 1
ATOM 1367 O O . ASP A 1 207 ? -7.706 33.069 -11.410 1.00 36.26 183 ASP A O 1
ATOM 1372 N N . ALA A 1 208 ? -9.211 32.886 -13.079 1.00 35.10 184 ALA A N 1
ATOM 1373 C CA . ALA A 1 208 ? -9.266 31.428 -13.015 1.00 38.24 184 ALA A CA 1
ATOM 1374 C C . ALA A 1 208 ? -9.093 30.742 -14.386 1.00 40.73 184 ALA A C 1
ATOM 1375 O O . ALA A 1 208 ? -9.500 31.295 -15.429 1.00 39.89 184 ALA A O 1
ATOM 1377 N N . THR A 1 209 ? -8.471 29.559 -14.371 1.00 44.30 185 THR A N 1
ATOM 1378 C CA . THR A 1 209 ? -8.247 28.766 -15.594 1.00 48.58 185 THR A CA 1
ATOM 1379 C C . THR A 1 209 ? -8.938 27.421 -15.488 1.00 49.26 185 THR A C 1
ATOM 1380 O O . THR A 1 209 ? -8.614 26.607 -14.610 1.00 50.46 185 THR A O 1
ATOM 1384 N N . PHE A 1 210 ? -9.879 27.178 -16.394 1.00 48.94 186 PHE A N 1
ATOM 1385 C CA . PHE A 1 210 ? -10.591 25.899 -16.420 1.00 49.44 186 PHE A CA 1
ATOM 1386 C C . PHE A 1 210 ? -10.124 24.996 -17.581 1.00 52.59 186 PHE A C 1
ATOM 1387 O O . PHE A 1 210 ? -10.051 25.449 -18.735 1.00 53.77 186 PHE A O 1
ATOM 1395 N N . SER A 1 211 ? -9.774 23.744 -17.262 1.00 55.19 187 SER A N 1
ATOM 1396 C CA . SER A 1 211 ? -9.348 22.724 -18.247 1.00 57.68 187 SER A CA 1
ATOM 1397 C C . SER A 1 211 ? -10.559 22.042 -18.898 1.00 56.82 187 SER A C 1
ATOM 1398 O O . SER A 1 211 ? -11.087 21.067 -18.359 1.00 56.58 187 SER A O 1
ATOM 1401 N N . LEU A 1 212 ? -11.006 22.486 -20.051 1.00 55.84 188 LEU A N 1
ATOM 1402 C CA . LEU A 1 212 ? -12.162 21.843 -20.628 1.00 55.73 188 LEU A CA 1
ATOM 1403 C C . LEU A 1 212 ? -11.817 20.859 -21.737 1.00 59.48 188 LEU A C 1
ATOM 1404 O O . LEU A 1 212 ? -10.681 20.684 -22.093 1.00 64.65 188 LEU A O 1
ATOM 1409 N N . ALA A 1 213 ? -12.808 20.203 -22.274 1.00 58.70 189 ALA A N 1
ATOM 1410 C CA . ALA A 1 213 ? -12.575 19.299 -23.388 1.00 63.27 189 ALA A CA 1
ATOM 1411 C C . ALA A 1 213 ? -13.428 19.674 -24.621 1.00 64.27 189 ALA A C 1
ATOM 1412 O O . ALA A 1 213 ? -14.546 20.187 -24.491 1.00 60.80 189 ALA A O 1
ATOM 1414 N N . LEU A 1 214 ? -12.893 19.439 -25.820 1.00 70.29 190 LEU A N 1
ATOM 1415 C CA . LEU A 1 214 ? -13.663 19.690 -27.051 1.00 71.49 190 LEU A CA 1
ATOM 1416 C C . LEU A 1 214 ? -14.777 18.658 -27.284 1.00 72.22 190 LEU A C 1
ATOM 1417 O O . LEU A 1 214 ? -14.573 17.454 -27.141 1.00 73.84 190 LEU A O 1
ATOM 1422 N N . GLU A 1 215 ? -15.956 19.179 -27.614 1.00 71.31 191 GLU A N 1
ATOM 1423 C CA . GLU A 1 215 ? -17.169 18.415 -27.811 1.00 74.16 191 GLU A CA 1
ATOM 1424 C C . GLU A 1 215 ? -18.184 19.250 -28.596 1.00 74.61 191 GLU A C 1
ATOM 1425 O O . GLU A 1 215 ? -18.178 20.489 -28.528 1.00 73.61 191 GLU A O 1
ATOM 1431 N N . GLU A 1 216 ? -19.056 18.566 -29.333 1.00 77.00 192 GLU A N 1
ATOM 1432 C CA . GLU A 1 216 ? -20.032 19.235 -30.186 1.00 78.93 192 GLU A CA 1
ATOM 1433 C C . GLU A 1 216 ? -20.927 20.208 -29.463 1.00 75.44 192 GLU A C 1
ATOM 1434 O O . GLU A 1 216 ? -21.288 19.991 -28.308 1.00 74.44 192 GLU A O 1
ATOM 1440 N N . LYS A 1 217 ? -21.215 21.314 -30.144 1.00 75.84 193 LYS A N 1
ATOM 1441 C CA . LYS A 1 217 ? -22.117 22.360 -29.658 1.00 70.77 193 LYS A CA 1
ATOM 1442 C C . LYS A 1 217 ? -23.477 21.794 -29.228 1.00 69.71 193 LYS A C 1
ATOM 1443 O O . LYS A 1 217 ? -23.970 22.076 -28.121 1.00 68.74 193 LYS A O 1
ATOM 1449 N N . ASN A 1 218 ? -24.076 21.017 -30.127 1.00 69.02 194 ASN A N 1
ATOM 1450 C CA . ASN A 1 218 ? -25.349 20.401 -29.878 1.00 67.40 194 ASN A CA 1
ATOM 1451 C C . ASN A 1 218 ? -25.399 19.692 -28.538 1.00 63.25 194 ASN A C 1
ATOM 1452 O O . ASN A 1 218 ? -26.332 19.909 -27.758 1.00 59.41 194 ASN A O 1
ATOM 1457 N N . LEU A 1 219 ? -24.391 18.864 -28.255 1.00 62.95 195 LEU A N 1
ATOM 1458 C CA . LEU A 1 219 ? -24.392 18.082 -27.003 1.00 59.16 195 LEU A CA 1
ATOM 1459 C C . LEU A 1 219 ? -24.361 18.985 -25.787 1.00 55.35 195 LEU A C 1
ATOM 1460 O O . LEU A 1 219 ? -25.171 18.821 -24.894 1.00 54.87 195 LEU A O 1
ATOM 1465 N N . ILE A 1 220 ? -23.483 19.984 -25.786 1.00 55.24 196 ILE A N 1
ATOM 1466 C CA . ILE A 1 220 ? -23.437 20.972 -24.707 1.00 52.28 196 ILE A CA 1
ATOM 1467 C C . ILE A 1 220 ? -24.777 21.746 -24.652 1.00 51.31 196 ILE A C 1
ATOM 1468 O O . ILE A 1 220 ? -25.372 21.915 -23.576 1.00 47.63 196 ILE A O 1
ATOM 1473 N N . GLN A 1 221 ? -25.281 22.171 -25.810 1.00 53.18 197 GLN A N 1
ATOM 1474 C CA . GLN A 1 221 ? -26.573 22.866 -25.856 1.00 54.14 197 GLN A CA 1
ATOM 1475 C C . GLN A 1 221 ? -27.720 22.126 -25.135 1.00 53.05 197 GLN A C 1
ATOM 1476 O O . GLN A 1 221 ? -28.473 22.709 -24.350 1.00 50.06 197 GLN A O 1
ATOM 1482 N N . ALA A 1 222 ? -27.835 20.833 -25.436 1.00 57.46 198 ALA A N 1
ATOM 1483 C CA . ALA A 1 222 ? -28.862 19.940 -24.865 1.00 57.25 198 ALA A CA 1
ATOM 1484 C C . ALA A 1 222 ? -28.779 19.832 -23.324 1.00 53.77 198 ALA A C 1
ATOM 1485 O O . ALA A 1 222 ? -29.809 19.688 -22.644 1.00 50.51 198 ALA A O 1
ATOM 1487 N N . LYS A 1 223 ? -27.546 19.869 -22.804 1.00 54.02 199 LYS A N 1
ATOM 1488 C CA . LYS A 1 223 ? -27.303 19.917 -21.372 1.00 51.69 199 LYS A CA 1
ATOM 1489 C C . LYS A 1 223 ? -27.705 21.273 -20.833 1.00 48.32 199 LYS A C 1
ATOM 1490 O O . LYS A 1 223 ? -28.344 21.355 -19.788 1.00 48.17 199 LYS A O 1
ATOM 1496 N N . MET A 1 224 ? -27.373 22.342 -21.550 1.00 46.05 200 MET A N 1
ATOM 1497 C CA . MET A 1 224 ? -27.630 23.660 -20.995 1.00 43.68 200 MET A CA 1
ATOM 1498 C C . MET A 1 224 ? -29.088 23.991 -20.947 1.00 44.59 200 MET A C 1
ATOM 1499 O O . MET A 1 224 ? -29.562 24.618 -19.988 1.00 40.52 200 MET A O 1
ATOM 1504 N N . ASP A 1 225 ? -29.795 23.521 -21.974 1.00 48.01 201 ASP A N 1
ATOM 1505 C CA . ASP A 1 225 ? -31.219 23.710 -22.053 1.00 47.28 201 ASP A CA 1
ATOM 1506 C C . ASP A 1 225 ? -31.810 22.856 -20.976 1.00 45.47 201 ASP A C 1
ATOM 1507 O O . ASP A 1 225 ? -32.616 23.349 -20.210 1.00 45.88 201 ASP A O 1
ATOM 1512 N N . GLU A 1 226 ? -31.379 21.596 -20.878 1.00 45.59 202 GLU A N 1
ATOM 1513 C CA . GLU A 1 226 ? -31.861 20.692 -19.814 1.00 46.18 202 GLU A CA 1
ATOM 1514 C C . GLU A 1 226 ? -31.707 21.346 -18.430 1.00 41.07 202 GLU A C 1
ATOM 1515 O O . GLU A 1 226 ? -32.604 21.293 -17.590 1.00 37.95 202 GLU A O 1
ATOM 1521 N N . LEU A 1 227 ? -30.550 21.960 -18.218 1.00 37.78 203 LEU A N 1
ATOM 1522 C CA . LEU A 1 227 ? -30.239 22.516 -16.935 1.00 34.63 203 LEU A CA 1
ATOM 1523 C C . LEU A 1 227 ? -31.043 23.769 -16.642 1.00 32.62 203 LEU A C 1
ATOM 1524 O O . LEU A 1 227 ? -31.565 23.923 -15.534 1.00 32.49 203 LEU A O 1
ATOM 1529 N N . THR A 1 228 ? -31.218 24.619 -17.640 1.00 31.12 204 THR A N 1
ATOM 1530 C CA . THR A 1 228 ? -32.019 25.817 -17.462 1.00 30.61 204 THR A CA 1
ATOM 1531 C C . THR A 1 228 ? -33.472 25.412 -17.172 1.00 32.09 204 THR A C 1
ATOM 1532 O O . THR A 1 228 ? -34.098 25.944 -16.240 1.00 32.58 204 THR A O 1
ATOM 1536 N N . ALA A 1 229 ? -33.987 24.447 -17.939 1.00 32.52 205 ALA A N 1
ATOM 1537 C CA . ALA A 1 229 ? -35.333 23.937 -17.758 1.00 33.22 205 ALA A CA 1
ATOM 1538 C C . ALA A 1 229 ? -35.506 23.476 -16.331 1.00 32.69 205 ALA A C 1
ATOM 1539 O O . ALA A 1 229 ? -36.448 23.924 -15.618 1.00 33.51 205 ALA A O 1
ATOM 1541 N N . ALA A 1 230 ? -34.575 22.616 -15.904 1.00 31.23 206 ALA A N 1
ATOM 1542 C CA . ALA A 1 230 ? -34.601 22.048 -14.553 1.00 31.15 206 ALA A CA 1
ATOM 1543 C C . ALA A 1 230 ? -34.618 23.120 -13.459 1.00 30.92 206 ALA A C 1
ATOM 1544 O O . ALA A 1 230 ? -35.510 23.140 -12.62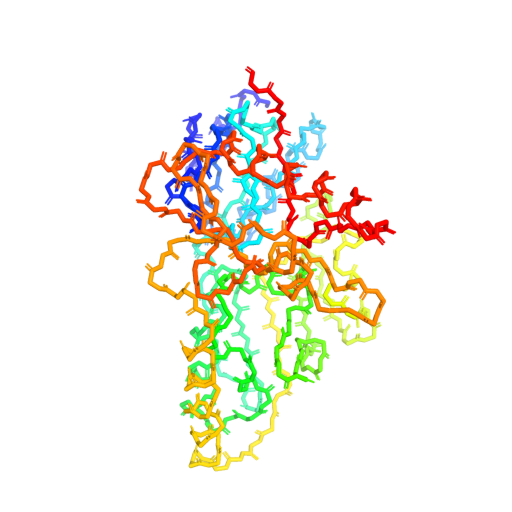0 1.00 31.55 206 ALA A O 1
ATOM 1546 N N . ARG A 1 231 ? -33.647 24.031 -13.505 1.00 29.66 207 ARG A N 1
ATOM 1547 C CA . ARG A 1 231 ? -33.545 25.045 -12.518 1.00 29.38 207 ARG A CA 1
ATOM 1548 C C . ARG A 1 231 ? -34.759 25.946 -12.543 1.00 31.40 207 ARG A C 1
ATOM 1549 O O . ARG A 1 231 ? -35.338 26.240 -11.497 1.00 32.08 207 ARG A O 1
ATOM 1557 N N . GLU A 1 232 ? -35.155 26.393 -13.728 1.00 32.67 208 GLU A N 1
ATOM 1558 C CA . GLU A 1 232 ? -36.295 27.290 -13.806 1.00 35.45 208 GLU A CA 1
ATOM 1559 C C . GLU A 1 232 ? -37.533 26.690 -13.215 1.00 37.84 208 GLU A C 1
ATOM 1560 O O . GLU A 1 232 ? -38.289 27.366 -12.562 1.00 39.47 208 GLU A O 1
ATOM 1566 N N . ALA A 1 233 ? -37.715 25.397 -13.418 1.00 39.70 209 ALA A N 1
ATOM 1567 C CA . ALA A 1 233 ? -38.888 24.701 -12.909 1.00 42.26 209 ALA A CA 1
ATOM 1568 C C . ALA A 1 233 ? -38.941 24.717 -11.394 1.00 44.11 209 ALA A C 1
ATOM 1569 O O . ALA A 1 233 ? -40.022 24.672 -10.818 1.00 48.14 209 ALA A O 1
ATOM 1571 N N . LYS A 1 234 ? -37.788 24.822 -10.743 1.00 42.50 210 LYS A N 1
ATOM 1572 C CA . LYS A 1 234 ? -37.758 24.660 -9.313 1.00 43.76 210 LYS A CA 1
ATOM 1573 C C . LYS A 1 234 ? -37.277 25.800 -8.466 1.00 41.97 210 LYS A C 1
ATOM 1574 O O . LYS A 1 234 ? -37.333 25.723 -7.254 1.00 42.21 210 LYS A O 1
ATOM 1580 N N . GLN A 1 235 ? -36.820 26.869 -9.094 1.00 40.24 211 GLN A N 1
ATOM 1581 C CA . GLN A 1 235 ? -36.260 27.967 -8.361 1.00 38.99 211 GLN A CA 1
ATOM 1582 C C . GLN A 1 235 ? -36.883 29.290 -8.693 1.00 41.30 211 GLN A C 1
ATOM 1583 O O . GLN A 1 235 ? -37.292 29.497 -9.836 1.00 42.88 211 GLN A O 1
ATOM 1589 N N . PRO A 1 236 ? -37.018 30.171 -7.677 1.00 32.90 212 PRO A N 1
ATOM 1590 C CA . PRO A 1 236 ? -37.535 31.503 -7.943 1.00 34.22 212 PRO A CA 1
ATOM 1591 C C . PRO A 1 236 ? -36.396 32.307 -8.516 1.00 37.60 212 PRO A C 1
ATOM 1592 O O . PRO A 1 236 ? -35.559 32.803 -7.759 1.00 42.16 212 PRO A O 1
ATOM 1596 N N . LEU A 1 237 ? -36.284 32.393 -9.833 1.00 41.01 213 LEU A N 1
ATOM 1597 C CA . LEU A 1 237 ? -35.180 33.174 -10.379 1.00 40.09 213 LEU A CA 1
ATOM 1598 C C . LEU A 1 237 ? -35.633 34.613 -10.604 1.00 41.95 213 LEU A C 1
ATOM 1599 O O . LEU A 1 237 ? -34.804 35.520 -10.744 1.00 40.93 213 LEU A O 1
ATOM 1604 N N . GLU A 1 238 ? -36.956 34.801 -10.610 1.00 43.58 214 GLU A N 1
ATOM 1605 C CA . GLU A 1 238 ? -37.574 36.106 -10.789 1.00 45.34 214 GLU A CA 1
ATOM 1606 C C . GLU A 1 238 ? -37.273 37.044 -9.601 1.00 44.24 214 GLU A C 1
ATOM 1607 O O . GLU A 1 238 ? -37.051 38.243 -9.801 1.00 45.44 214 GLU A O 1
ATOM 1613 N N . TYR A 1 239 ? -37.196 36.497 -8.386 1.00 39.00 215 TYR A N 1
ATOM 1614 C CA . TYR A 1 239 ? -36.999 37.326 -7.202 1.00 35.68 215 TYR A CA 1
ATOM 1615 C C . TYR A 1 239 ? -35.581 37.429 -6.766 1.00 33.78 215 TYR A C 1
ATOM 1616 O O . TYR A 1 239 ? -34.837 36.470 -6.900 1.00 35.55 215 TYR A O 1
ATOM 1625 N N . PRO A 1 240 ? -35.193 38.576 -6.185 1.00 32.10 216 PRO A N 1
ATOM 1626 C CA . PRO A 1 240 ? -33.831 38.547 -5.669 1.00 31.05 216 PRO A CA 1
ATOM 1627 C C . PRO A 1 240 ? -33.810 37.551 -4.516 1.00 28.55 216 PRO A C 1
ATOM 1628 O O . PRO A 1 240 ? -34.821 37.391 -3.849 1.00 25.87 216 PRO A O 1
ATOM 1632 N N . SER A 1 241 ? -32.703 36.834 -4.336 1.00 28.71 217 SER A N 1
ATOM 1633 C CA . SER A 1 241 ? -32.574 35.886 -3.206 1.00 29.09 217 SER A CA 1
ATOM 1634 C C . SER A 1 241 ? -31.118 35.564 -3.045 1.00 30.51 217 SER A C 1
ATOM 1635 O O . SER A 1 241 ? -30.289 36.027 -3.840 1.00 31.32 217 SER A O 1
ATOM 1638 N N . CYS A 1 242 ? -30.784 34.832 -1.988 1.00 31.18 218 CYS A N 1
ATOM 1639 C CA . CYS A 1 242 ? -29.441 34.279 -1.915 1.00 34.05 218 CYS A CA 1
ATOM 1640 C C . CYS A 1 242 ? -29.750 32.897 -2.491 1.00 38.13 218 CYS A C 1
ATOM 1641 O O . CYS A 1 242 ? -30.774 32.727 -3.203 1.00 40.73 218 CYS A O 1
ATOM 1644 N N . GLY A 1 243 ? -28.968 31.869 -2.272 1.00 36.98 219 GLY A N 1
ATOM 1645 C CA . GLY A 1 243 ? -29.493 30.678 -2.960 1.00 38.01 219 GLY A CA 1
ATOM 1646 C C . GLY A 1 243 ? -30.332 29.831 -2.057 1.00 35.86 219 GLY A C 1
ATOM 1647 O O . GLY A 1 243 ? -31.247 30.294 -1.382 1.00 35.62 219 GLY A O 1
ATOM 1648 N N . SER A 1 244 ? -29.973 28.569 -2.045 1.00 37.58 220 SER A N 1
ATOM 1649 C CA . SER A 1 244 ? -30.534 27.677 -1.111 1.00 38.89 220 SER A CA 1
ATOM 1650 C C . SER A 1 244 ? -29.905 28.246 0.166 1.00 35.15 220 SER A C 1
ATOM 1651 O O . SER A 1 244 ? -28.698 28.368 0.258 1.00 37.91 220 SER A O 1
ATOM 1654 N N . VAL A 1 245 ? -30.736 28.661 1.108 1.00 31.27 221 VAL A N 1
ATOM 1655 C CA . VAL A 1 245 ? -30.292 29.236 2.369 1.00 30.46 221 VAL A CA 1
ATOM 1656 C C . VAL A 1 245 ? -29.538 28.263 3.310 1.00 31.14 221 VAL A C 1
ATOM 1657 O O . VAL A 1 245 ? -28.672 28.680 4.035 1.00 32.63 221 VAL A O 1
ATOM 1661 N N . PHE A 1 246 ? -29.854 26.973 3.296 1.00 32.15 222 PHE A N 1
ATOM 1662 C CA . PHE A 1 246 ? -29.258 26.033 4.259 1.00 32.74 222 PHE A CA 1
ATOM 1663 C C . PHE A 1 246 ? -28.476 24.866 3.664 1.00 33.55 222 PHE A C 1
ATOM 1664 O O . PHE A 1 246 ? -28.794 24.396 2.599 1.00 35.98 222 PHE A O 1
ATOM 1672 N N . LYS A 1 247 ? -27.489 24.352 4.384 1.00 34.76 223 LYS A N 1
ATOM 1673 C CA . LYS A 1 247 ? -26.797 23.152 3.926 1.00 37.35 223 LYS A CA 1
ATOM 1674 C C . LYS A 1 247 ? -27.800 22.007 4.036 1.00 39.59 223 LYS A C 1
ATOM 1675 O O . LYS A 1 247 ? -28.817 22.124 4.704 1.00 39.32 223 LYS A O 1
ATOM 1681 N N . ARG A 1 248 ? -27.536 20.885 3.398 1.00 45.89 224 ARG A N 1
ATOM 1682 C CA . ARG A 1 248 ? -28.494 19.795 3.498 1.00 51.39 224 ARG A CA 1
ATOM 1683 C C . ARG A 1 248 ? -28.190 18.944 4.755 1.00 53.79 224 ARG A C 1
ATOM 1684 O O . ARG A 1 248 ? -27.096 18.384 4.891 1.00 53.12 224 ARG A O 1
ATOM 1692 N N . PRO A 1 249 ? -29.173 18.842 5.644 1.00 53.45 225 PRO A N 1
ATOM 1693 C CA . PRO A 1 249 ? -29.046 18.006 6.841 1.00 55.41 225 PRO A CA 1
ATOM 1694 C C . PRO A 1 249 ? -29.007 16.526 6.472 1.00 64.69 225 PRO A C 1
ATOM 1695 O O . PRO A 1 249 ? -29.780 16.082 5.623 1.00 64.70 225 PRO A O 1
ATOM 1699 N N . PRO A 1 250 ? -28.112 15.777 7.106 1.00 70.76 226 PRO A N 1
ATOM 1700 C CA . PRO A 1 250 ? -27.948 14.349 6.814 1.00 73.71 226 PRO A CA 1
ATOM 1701 C C . PRO A 1 250 ? -29.302 13.731 6.475 1.00 73.87 226 PRO A C 1
ATOM 1702 O O . PRO A 1 250 ? -30.197 13.701 7.319 1.00 68.60 226 PRO A O 1
ATOM 1706 N N . GLY A 1 251 ? -29.440 13.238 5.247 1.00 75.31 227 GLY A N 1
ATOM 1707 C CA . GLY A 1 251 ? -30.612 12.487 4.837 1.00 80.42 227 GLY A CA 1
ATOM 1708 C C . GLY A 1 251 ? -31.952 13.184 4.929 1.00 80.49 227 GLY A C 1
ATOM 1709 O O . GLY A 1 251 ? -32.960 12.595 5.296 1.00 79.84 227 GLY A O 1
ATOM 1710 N N . HIS A 1 252 ? -31.962 14.459 4.590 1.00 74.26 228 HIS A N 1
ATOM 1711 C CA . HIS A 1 252 ? -33.164 15.221 4.635 1.00 66.34 228 HIS A CA 1
ATOM 1712 C C . HIS A 1 252 ? -33.010 16.211 3.589 1.00 61.64 228 HIS A C 1
ATOM 1713 O O . HIS A 1 252 ? -31.891 16.575 3.239 1.00 60.42 228 HIS A O 1
ATOM 1720 N N . PHE A 1 253 ? -34.103 16.725 3.081 1.00 56.40 229 PHE A N 1
ATOM 1721 C CA . PHE A 1 253 ? -33.938 17.868 2.212 1.00 51.79 229 PHE A CA 1
ATOM 1722 C C . PHE A 1 253 ? -34.258 19.113 3.011 1.00 46.28 229 PHE A C 1
ATOM 1723 O O . PHE A 1 253 ? -35.178 19.103 3.822 1.00 47.13 229 PHE A O 1
ATOM 1731 N N . ALA A 1 254 ? -33.450 20.152 2.859 1.00 42.62 230 ALA A N 1
ATOM 1732 C CA . ALA A 1 254 ? -33.734 21.411 3.538 1.00 39.66 230 ALA A CA 1
ATOM 1733 C C . ALA A 1 254 ? -35.170 21.842 3.235 1.00 40.43 230 ALA A C 1
ATOM 1734 O O . ALA A 1 254 ? -36.019 21.957 4.138 1.00 41.28 230 ALA A O 1
ATOM 1736 N N . GLY A 1 255 ? -35.450 22.021 1.946 1.00 38.76 231 GLY A N 1
ATOM 1737 C CA . GLY A 1 255 ? -36.757 22.455 1.495 1.00 37.25 231 GLY A CA 1
ATOM 1738 C C . GLY A 1 255 ? -37.889 21.646 2.070 1.00 39.03 231 GLY A C 1
ATOM 1739 O O . GLY A 1 255 ? -38.908 22.202 2.489 1.00 38.31 231 GLY A O 1
ATOM 1740 N N . LYS A 1 256 ? -37.709 20.330 2.107 1.00 40.58 232 LYS A N 1
ATOM 1741 C CA . LYS A 1 256 ? -38.792 19.454 2.521 1.00 41.49 232 LYS A CA 1
ATOM 1742 C C . LYS A 1 256 ? -39.091 19.668 3.970 1.00 39.35 232 LYS A C 1
ATOM 1743 O O . LYS A 1 256 ? -40.258 19.741 4.329 1.00 40.24 232 LYS A O 1
ATOM 1749 N N . LEU A 1 257 ? -38.048 19.760 4.805 1.00 37.00 233 LEU A N 1
ATOM 1750 C CA . LEU A 1 257 ? -38.225 20.013 6.244 1.00 35.43 233 LEU A CA 1
ATOM 1751 C C . LEU A 1 257 ? -38.960 21.343 6.455 1.00 33.83 233 LEU A C 1
ATOM 1752 O O . LEU A 1 257 ? -39.953 21.453 7.182 1.00 33.71 233 LEU A O 1
ATOM 1757 N N . ILE A 1 258 ? -38.460 22.366 5.786 1.00 30.64 234 ILE A N 1
ATOM 1758 C CA . ILE A 1 258 ? -39.044 23.641 5.930 1.00 28.85 234 ILE A CA 1
ATOM 1759 C C . ILE A 1 258 ? -40.525 23.540 5.584 1.00 30.28 234 ILE A C 1
ATOM 1760 O O . ILE A 1 258 ? -41.388 23.946 6.370 1.00 31.45 234 ILE A O 1
ATOM 1765 N N . GLN A 1 259 ? -40.815 22.936 4.439 1.00 31.22 235 GLN A N 1
ATOM 1766 C CA . GLN A 1 259 ? -42.174 22.846 3.956 1.00 31.79 235 GLN A CA 1
ATOM 1767 C C . GLN A 1 259 ? -42.993 22.055 4.939 1.00 33.70 235 GLN A C 1
ATOM 1768 O O . GLN A 1 259 ? -44.057 22.490 5.360 1.00 34.89 235 GLN A O 1
ATOM 1774 N N . ASP A 1 260 ? -42.437 20.944 5.387 1.00 35.95 236 ASP A N 1
ATOM 1775 C CA . ASP A 1 260 ? -43.083 20.104 6.405 1.00 39.47 236 ASP A CA 1
ATOM 1776 C C . ASP A 1 260 ? -43.353 20.807 7.749 1.00 37.84 236 ASP A C 1
ATOM 1777 O O . ASP A 1 260 ? -44.243 20.399 8.479 1.00 40.20 236 ASP A O 1
ATOM 1782 N N . SER A 1 261 ? -42.572 21.829 8.094 1.00 33.77 237 SER A N 1
ATOM 1783 C CA . SER A 1 261 ? -42.789 22.538 9.363 1.00 32.87 237 SER A CA 1
ATOM 1784 C C . SER A 1 261 ? -43.839 23.646 9.283 1.00 31.54 237 SER A C 1
ATOM 1785 O O . SER A 1 261 ? -44.055 24.360 10.247 1.00 30.81 237 SER A O 1
ATOM 1788 N N . GLY A 1 262 ? -44.483 23.775 8.123 1.00 31.09 238 GLY A N 1
ATOM 1789 C CA . GLY A 1 262 ? -45.491 24.772 7.909 1.00 30.06 238 GLY A CA 1
ATOM 1790 C C . GLY A 1 262 ? -44.930 26.145 7.669 1.00 28.79 238 GLY A C 1
ATOM 1791 O O . GLY A 1 262 ? -45.636 27.126 7.807 1.00 30.06 238 GLY A O 1
ATOM 1792 N N . LEU A 1 263 ? -43.664 26.242 7.300 1.00 27.60 239 LEU A N 1
ATOM 1793 C CA . LEU A 1 263 ? -43.055 27.549 7.061 1.00 26.14 239 LEU A CA 1
ATOM 1794 C C . LEU A 1 263 ? -43.113 28.077 5.649 1.00 25.59 239 LEU A C 1
ATOM 1795 O O . LEU A 1 263 ? -42.718 29.193 5.422 1.00 25.67 239 LEU A O 1
ATOM 1800 N N . GLN A 1 264 ? -43.580 27.308 4.683 1.00 27.05 240 GLN A N 1
ATOM 1801 C CA . GLN A 1 264 ? -43.582 27.811 3.317 1.00 25.64 240 GLN A CA 1
ATOM 1802 C C . GLN A 1 264 ? -44.623 28.914 3.120 1.00 26.46 240 GLN A C 1
ATOM 1803 O O . GLN A 1 264 ? -45.815 28.717 3.417 1.00 27.64 240 GLN A O 1
ATOM 1809 N N . GLY A 1 265 ? -44.147 30.067 2.624 1.00 25.05 241 GLY A N 1
ATOM 1810 C CA . GLY A 1 265 ? -44.975 31.235 2.386 1.00 24.57 241 GLY A CA 1
ATOM 1811 C C . GLY A 1 265 ? -44.814 32.212 3.531 1.00 24.47 241 GLY A C 1
ATOM 1812 O O . GLY A 1 265 ? -45.227 33.351 3.444 1.00 25.45 241 GLY A O 1
ATOM 1813 N N . HIS A 1 266 ? -44.182 31.785 4.612 1.00 24.29 242 HIS A N 1
ATOM 1814 C CA . HIS A 1 266 ? -43.996 32.649 5.756 1.00 24.26 242 HIS A CA 1
ATOM 1815 C C . HIS A 1 266 ? -43.338 33.922 5.354 1.00 23.66 242 HIS A C 1
ATOM 1816 O O . HIS A 1 266 ? -42.436 33.912 4.533 1.00 23.85 242 HIS A O 1
ATOM 1823 N N . ILE A 1 267 ? -43.781 35.039 5.922 1.00 24.26 243 ILE A N 1
ATOM 1824 C CA . ILE A 1 267 ? -43.224 36.354 5.606 1.00 23.46 243 ILE A CA 1
ATOM 1825 C C . ILE A 1 267 ? -42.861 37.106 6.858 1.00 24.04 243 ILE A C 1
ATOM 1826 O O . ILE A 1 267 ? -43.606 37.076 7.830 1.00 25.66 243 ILE A O 1
ATOM 1831 N N . ILE A 1 268 ? -41.691 37.738 6.841 1.00 23.49 244 ILE A N 1
ATOM 1832 C CA . ILE A 1 268 ? -41.281 38.664 7.869 1.00 24.37 244 ILE A CA 1
ATOM 1833 C C . ILE A 1 268 ? -40.774 39.885 7.115 1.00 25.98 244 ILE A C 1
ATOM 1834 O O . ILE A 1 268 ? -39.840 39.741 6.313 1.00 24.37 244 ILE A O 1
ATOM 1839 N N . GLY A 1 269 ? -41.393 41.062 7.345 1.00 27.81 245 GLY A N 1
ATOM 1840 C CA . GLY A 1 269 ? -41.048 42.275 6.601 1.00 29.09 245 GLY A CA 1
ATOM 1841 C C . GLY A 1 269 ? -41.190 42.057 5.110 1.00 29.22 245 GLY A C 1
ATOM 1842 O O . GLY A 1 269 ? -42.253 41.721 4.634 1.00 30.50 245 GLY A O 1
ATOM 1843 N N . GLY A 1 270 ? -40.117 42.229 4.351 1.00 29.77 246 GLY A N 1
ATOM 1844 C CA . GLY A 1 270 ? -40.178 41.983 2.901 1.00 29.60 246 GLY A CA 1
ATOM 1845 C C . GLY A 1 270 ? -39.542 40.656 2.471 1.00 28.29 246 GLY A C 1
ATOM 1846 O O . GLY A 1 270 ? -39.247 40.449 1.293 1.00 27.82 246 GLY A O 1
ATOM 1847 N N . ALA A 1 271 ? -39.345 39.756 3.427 1.00 26.77 247 ALA A N 1
ATOM 1848 C CA . ALA A 1 271 ? -38.709 38.488 3.171 1.00 25.06 247 ALA A CA 1
ATOM 1849 C C . ALA A 1 271 ? -39.732 37.363 3.254 1.00 25.47 247 ALA A C 1
ATOM 1850 O O . ALA A 1 271 ? -40.637 37.391 4.086 1.00 26.86 247 ALA A O 1
ATOM 1852 N N . GLN A 1 272 ? -39.587 36.357 2.397 1.00 25.33 248 GLN A N 1
ATOM 1853 C CA . GLN A 1 272 ? -40.527 35.233 2.387 1.00 24.52 248 GLN A CA 1
ATOM 1854 C C . GLN A 1 272 ? -39.867 33.898 2.126 1.00 22.39 248 GLN A C 1
ATOM 1855 O O . GLN A 1 272 ? -38.974 33.805 1.305 1.00 23.75 248 GLN A O 1
ATOM 1861 N N . VAL A 1 273 ? -40.262 32.883 2.864 1.00 20.91 249 VAL A N 1
ATOM 1862 C CA . VAL A 1 273 ? -39.789 31.552 2.566 1.00 21.37 249 VAL A CA 1
ATOM 1863 C C . VAL A 1 273 ? -40.501 31.243 1.266 1.00 22.37 249 VAL A C 1
ATOM 1864 O O . VAL A 1 273 ? -41.739 31.194 1.247 1.00 25.03 249 VAL A O 1
ATOM 1868 N N . SER A 1 274 ? -39.741 31.086 0.187 1.00 21.05 250 SER A N 1
ATOM 1869 C CA . SER A 1 274 ? -40.307 30.985 -1.164 1.00 21.74 250 SER A CA 1
ATOM 1870 C C . SER A 1 274 ? -41.475 30.039 -1.337 1.00 23.10 250 SER A C 1
ATOM 1871 O O . SER A 1 274 ? -41.409 28.892 -0.935 1.00 23.13 250 SER A O 1
ATOM 1874 N N . LEU A 1 275 ? -42.546 30.497 -1.966 1.00 24.60 251 LEU A N 1
ATOM 1875 C CA . LEU A 1 275 ? -43.653 29.570 -2.268 1.00 26.70 251 LEU A CA 1
ATOM 1876 C C . LEU A 1 275 ? -43.269 28.622 -3.380 1.00 28.17 251 LEU A C 1
ATOM 1877 O O . LEU A 1 275 ? -44.003 27.706 -3.677 1.00 30.06 251 LEU A O 1
ATOM 1882 N N . LYS A 1 276 ? -42.129 28.840 -4.005 1.00 28.12 252 LYS A N 1
ATOM 1883 C CA . LYS A 1 276 ? -41.757 27.943 -5.064 1.00 31.38 252 LYS A CA 1
ATOM 1884 C C . LYS A 1 276 ? -40.720 26.904 -4.595 1.00 31.50 252 LYS A C 1
ATOM 1885 O O . LYS A 1 276 ? -40.801 25.744 -4.988 1.00 33.79 252 LYS A O 1
ATOM 1891 N N . HIS A 1 277 ? -39.790 27.315 -3.741 1.00 28.68 253 HIS A N 1
ATOM 1892 C CA . HIS A 1 277 ? -38.770 26.409 -3.198 1.00 29.35 253 HIS A CA 1
ATOM 1893 C C . HIS A 1 277 ? -38.578 26.783 -1.742 1.00 27.79 253 HIS A C 1
ATOM 1894 O O . HIS A 1 277 ? -37.986 27.826 -1.418 1.00 25.07 253 HIS A O 1
ATOM 1901 N N . ALA A 1 278 ? -39.065 25.948 -0.835 1.00 28.53 254 ALA A N 1
ATOM 1902 C CA . ALA A 1 278 ? -39.047 26.351 0.564 1.00 27.59 254 ALA A CA 1
ATOM 1903 C C . ALA A 1 278 ? -37.680 26.617 1.132 1.00 27.61 254 ALA A C 1
ATOM 1904 O O . ALA A 1 278 ? -37.603 27.213 2.189 1.00 29.27 254 ALA A O 1
ATOM 1906 N N . GLY A 1 279 ? -36.605 26.189 0.457 1.00 26.92 255 GLY A N 1
ATOM 1907 C CA . GLY A 1 279 ? -35.243 26.404 0.972 1.00 24.55 255 GLY A CA 1
ATOM 1908 C C . GLY A 1 279 ? -34.624 27.734 0.551 1.00 23.81 255 GLY A C 1
ATOM 1909 O O . GLY A 1 279 ? -33.447 27.995 0.832 1.00 23.56 255 GLY A O 1
ATOM 1910 N N . PHE A 1 280 ? -35.431 28.557 -0.122 1.00 22.95 256 PHE A N 1
ATOM 1911 C CA . PHE A 1 280 ? -35.068 29.883 -0.582 1.00 22.27 256 PHE A CA 1
ATOM 1912 C C . PHE A 1 280 ? -35.860 30.954 0.141 1.00 21.95 256 PHE A C 1
ATOM 1913 O O . PHE A 1 280 ? -37.085 30.865 0.280 1.00 21.74 256 PHE A O 1
ATOM 1921 N N . ILE A 1 281 ? -35.171 32.003 0.560 1.00 21.41 257 ILE A N 1
ATOM 1922 C CA . ILE A 1 281 ? -35.875 33.131 1.131 1.00 21.23 257 ILE A CA 1
ATOM 1923 C C . ILE A 1 281 ? -35.847 34.237 0.072 1.00 21.86 257 ILE A C 1
ATOM 1924 O O . ILE A 1 281 ? -34.791 34.811 -0.203 1.00 21.92 257 ILE A O 1
ATOM 1929 N N . VAL A 1 282 ? -36.992 34.504 -0.536 1.00 21.50 258 VAL A N 1
ATOM 1930 C CA . VAL A 1 282 ? -37.066 35.528 -1.567 1.00 23.09 258 VAL A CA 1
ATOM 1931 C C . VAL A 1 282 ? -37.390 36.922 -1.014 1.00 24.02 258 VAL A C 1
ATOM 1932 O O . VAL A 1 282 ? -37.956 37.065 0.049 1.00 24.55 258 VAL A O 1
ATOM 1936 N N . ASN A 1 283 ? -37.118 37.935 -1.820 1.00 25.55 259 ASN A N 1
ATOM 1937 C CA . ASN A 1 283 ? -37.293 39.324 -1.473 1.00 26.09 259 ASN A CA 1
ATOM 1938 C C . ASN A 1 283 ? -38.480 39.813 -2.233 1.00 27.44 259 ASN A C 1
ATOM 1939 O O . ASN A 1 283 ? -38.344 40.264 -3.367 1.00 30.98 259 ASN A O 1
ATOM 1944 N N . ILE A 1 284 ? -39.646 39.734 -1.621 1.00 26.35 260 ILE A N 1
ATOM 1945 C CA . ILE A 1 284 ? -40.859 40.191 -2.267 1.00 26.93 260 ILE A CA 1
ATOM 1946 C C . ILE A 1 284 ? -40.983 41.710 -2.347 1.00 29.05 260 ILE A C 1
ATOM 1947 O O . ILE A 1 284 ? -42.055 42.209 -2.684 1.00 31.34 260 ILE A O 1
ATOM 1952 N N . GLY A 1 285 ? -39.917 42.444 -2.017 1.00 28.97 261 GLY A N 1
ATOM 1953 C CA . GLY A 1 285 ? -39.890 43.904 -2.190 1.00 30.30 261 GLY A CA 1
ATOM 1954 C C . GLY A 1 285 ? -39.496 44.670 -0.953 1.00 31.31 261 GLY A C 1
ATOM 1955 O O . GLY A 1 285 ? -40.224 44.701 0.049 1.00 31.87 261 GLY A O 1
ATOM 1956 N N . GLY A 1 286 ? -38.331 45.283 -0.980 1.00 32.13 262 GLY A N 1
ATOM 1957 C CA . GLY A 1 286 ? -37.916 46.084 0.178 1.00 33.68 262 GLY A CA 1
ATOM 1958 C C . GLY A 1 286 ? -37.481 45.291 1.401 1.00 32.65 262 GLY A C 1
ATOM 1959 O O . GLY A 1 286 ? -37.430 45.817 2.533 1.00 32.80 262 GLY A O 1
ATOM 1960 N N . ALA A 1 287 ? -37.147 44.022 1.192 1.00 31.07 263 ALA A N 1
ATOM 1961 C CA . ALA A 1 287 ? -36.617 43.250 2.304 1.00 31.30 263 ALA A CA 1
ATOM 1962 C C . ALA A 1 287 ? -35.314 43.901 2.862 1.00 32.69 263 ALA A C 1
ATOM 1963 O O . ALA A 1 287 ? -34.598 44.648 2.150 1.00 33.60 263 ALA A O 1
ATOM 1965 N N . THR A 1 288 ? -35.023 43.645 4.136 1.00 31.58 264 THR A N 1
ATOM 1966 C CA . THR A 1 288 ? -33.781 44.130 4.720 1.00 32.07 264 THR A CA 1
ATOM 1967 C C . THR A 1 288 ? -33.029 42.936 5.246 1.00 30.78 264 THR A C 1
ATOM 1968 O O . THR A 1 288 ? -33.635 41.855 5.457 1.00 30.17 264 THR A O 1
ATOM 1972 N N . ALA A 1 289 ? -31.734 43.111 5.494 1.00 30.46 265 ALA A N 1
ATOM 1973 C CA . ALA A 1 289 ? -30.945 42.040 6.082 1.00 29.17 265 ALA A CA 1
ATOM 1974 C C . ALA A 1 289 ? -31.559 41.610 7.430 1.00 30.01 265 ALA A C 1
ATOM 1975 O O . ALA A 1 289 ? -31.583 40.403 7.770 1.00 28.80 265 ALA A O 1
ATOM 1977 N N . THR A 1 290 ? -32.083 42.579 8.192 1.00 31.55 266 THR A N 1
ATOM 1978 C CA . THR A 1 290 ? -32.738 42.233 9.436 1.00 32.48 266 THR A CA 1
ATOM 1979 C C . THR A 1 290 ? -33.831 41.217 9.122 1.00 31.31 266 THR A C 1
ATOM 1980 O O . THR A 1 290 ? -33.888 40.149 9.760 1.00 30.75 266 THR A O 1
ATOM 1984 N N . ASP A 1 291 ? -34.662 41.521 8.118 1.00 31.83 267 ASP A N 1
ATOM 1985 C CA . ASP A 1 291 ? -35.739 40.596 7.718 1.00 31.19 267 ASP A CA 1
ATOM 1986 C C . ASP A 1 291 ? -35.189 39.233 7.413 1.00 29.52 267 ASP A C 1
ATOM 1987 O O . ASP A 1 291 ? -35.744 38.236 7.865 1.00 29.13 267 ASP A O 1
ATOM 1992 N N . TYR A 1 292 ? -34.114 39.170 6.631 1.00 29.45 268 TYR A N 1
ATOM 1993 C CA . TYR A 1 292 ? -33.506 37.859 6.336 1.00 28.37 268 TYR A CA 1
ATOM 1994 C C . TYR A 1 292 ? -33.067 37.097 7.588 1.00 29.36 268 TYR A C 1
ATOM 1995 O O . TYR A 1 292 ? -33.476 35.943 7.758 1.00 27.30 268 TYR A O 1
ATOM 2004 N N . MET A 1 293 ? -32.293 37.760 8.469 1.00 31.26 269 MET A N 1
ATOM 2005 C CA . MET A 1 293 ? -31.763 37.153 9.693 1.00 31.08 269 MET A CA 1
ATOM 2006 C C . MET A 1 293 ? -32.898 36.702 10.569 1.00 29.69 269 MET A C 1
ATOM 2007 O O . MET A 1 293 ? -32.786 35.707 11.289 1.00 29.92 269 MET A O 1
ATOM 2012 N N . ASN A 1 294 ? -33.979 37.473 10.557 1.00 28.02 270 ASN A N 1
ATOM 2013 C CA . ASN A 1 294 ? -35.110 37.157 11.374 1.00 27.08 270 ASN A CA 1
ATOM 2014 C C . ASN A 1 294 ? -35.867 35.958 10.823 1.00 25.63 270 ASN A C 1
ATOM 2015 O O . ASN A 1 294 ? -36.249 35.052 11.554 1.00 26.52 270 ASN A O 1
ATOM 2020 N N . LEU A 1 295 ? -36.049 35.900 9.519 1.00 24.28 271 LEU A N 1
ATOM 2021 C CA . LEU A 1 295 ? -36.720 34.749 8.967 1.00 23.15 271 LEU A CA 1
ATOM 2022 C C . LEU A 1 295 ? -35.822 33.500 9.067 1.00 22.80 271 LEU A C 1
ATOM 2023 O O . LEU A 1 295 ? -36.290 32.410 9.439 1.00 22.77 271 LEU A O 1
ATOM 2028 N N . ILE A 1 296 ? -34.532 33.665 8.805 1.00 22.16 272 ILE A N 1
ATOM 2029 C CA . ILE A 1 296 ? -33.640 32.545 8.927 1.00 21.97 272 ILE A CA 1
ATOM 2030 C C . ILE A 1 296 ? -33.723 31.975 10.336 1.00 22.60 272 ILE A C 1
ATOM 2031 O O . ILE A 1 296 ? -33.907 30.776 10.513 1.00 23.92 272 ILE A O 1
ATOM 2036 N N . ALA A 1 297 ? -33.633 32.815 11.347 1.00 22.65 273 ALA A N 1
ATOM 2037 C CA . ALA A 1 297 ? -33.648 32.287 12.716 1.00 23.55 273 ALA A CA 1
ATOM 2038 C C . ALA A 1 297 ? -34.991 31.637 13.097 1.00 23.53 273 ALA A C 1
ATOM 2039 O O . ALA A 1 297 ? -35.038 30.607 13.795 1.00 23.70 273 ALA A O 1
ATOM 2041 N N . TYR A 1 298 ? -36.078 32.208 12.608 1.00 22.84 274 TYR A N 1
ATOM 2042 C CA . TYR A 1 298 ? -37.362 31.661 12.946 1.00 24.36 274 TYR A CA 1
ATOM 2043 C C . TYR A 1 298 ? -37.573 30.275 12.297 1.00 23.82 274 TYR A C 1
ATOM 2044 O O . TYR A 1 298 ? -38.161 29.365 12.898 1.00 24.46 274 TYR A O 1
ATOM 2053 N N . VAL A 1 299 ? -37.056 30.113 11.088 1.00 22.35 275 VAL A N 1
ATOM 2054 C CA . VAL A 1 299 ? -37.124 28.845 10.406 1.00 22.22 275 VAL A CA 1
ATOM 2055 C C . VAL A 1 299 ? -36.271 27.840 11.157 1.00 24.11 275 VAL A C 1
ATOM 2056 O O . VAL A 1 299 ? -36.753 26.772 11.533 1.00 26.45 275 VAL A O 1
ATOM 2060 N N . GLN A 1 300 ? -35.012 28.186 11.391 1.00 24.69 276 GLN A N 1
ATOM 2061 C CA . GLN A 1 300 ? -34.122 27.330 12.148 1.00 26.13 276 GLN A CA 1
ATOM 2062 C C . GLN A 1 300 ? -34.799 26.928 13.426 1.00 27.48 276 GLN A C 1
ATOM 2063 O O . GLN A 1 300 ? -34.816 25.762 13.798 1.00 29.84 276 GLN A O 1
ATOM 2069 N N . GLN A 1 301 ? -35.375 27.893 14.115 1.00 27.35 277 GLN A N 1
ATOM 2070 C CA . GLN A 1 301 ? -35.992 27.575 15.394 1.00 28.50 277 GLN A CA 1
ATOM 2071 C C . GLN A 1 301 ? -37.221 26.683 15.289 1.00 28.24 277 GLN A C 1
ATOM 2072 O O . GLN A 1 301 ? -37.400 25.811 16.111 1.00 29.63 277 GLN A O 1
ATOM 2078 N N . THR A 1 302 ? -38.063 26.907 14.288 1.00 26.64 278 THR A N 1
ATOM 2079 C CA . THR A 1 302 ? -39.289 26.147 14.143 1.00 27.19 278 THR A CA 1
ATOM 2080 C C . THR A 1 302 ? -38.952 24.723 13.709 1.00 28.58 278 THR A C 1
ATOM 2081 O O . THR A 1 302 ? -39.539 23.735 14.151 1.00 30.51 278 THR A O 1
ATOM 2085 N N . VAL A 1 303 ? -37.977 24.601 12.835 1.00 28.15 279 VAL A N 1
ATOM 2086 C CA . VAL A 1 303 ? -37.626 23.282 12.389 1.00 29.67 279 VAL A CA 1
ATOM 2087 C C . VAL A 1 303 ? -37.084 22.432 13.504 1.00 33.17 279 VAL A C 1
ATOM 2088 O O . VAL A 1 303 ? -37.403 21.248 13.569 1.00 35.88 279 VAL A O 1
ATOM 2092 N N . ARG A 1 304 ? -36.290 23.012 14.397 1.00 34.84 280 ARG A N 1
ATOM 2093 C CA . ARG A 1 304 ? -35.699 22.178 15.417 1.00 38.84 280 ARG A CA 1
ATOM 2094 C C . ARG A 1 304 ? -36.761 21.794 16.467 1.00 42.12 280 ARG A C 1
ATOM 2095 O O . ARG A 1 304 ? -36.615 20.821 17.212 1.00 46.11 280 ARG A O 1
ATOM 2103 N N . GLU A 1 305 ? -37.873 22.515 16.483 1.00 41.19 281 GLU A N 1
ATOM 2104 C CA . GLU A 1 305 ? -38.910 22.182 17.435 1.00 43.77 281 GLU A CA 1
ATOM 2105 C C . GLU A 1 305 ? -39.790 21.061 16.966 1.00 45.96 281 GLU A C 1
ATOM 2106 O O . GLU A 1 305 ? -40.214 20.254 17.775 1.00 52.45 281 GLU A O 1
ATOM 2112 N N . LYS A 1 306 ? -40.026 20.979 15.664 1.00 46.03 282 LYS A N 1
ATOM 2113 C CA . LYS A 1 306 ? -40.874 19.933 15.104 1.00 48.51 282 LYS A CA 1
ATOM 2114 C C . LYS A 1 306 ? -40.129 18.654 14.800 1.00 50.17 282 LYS A C 1
ATOM 2115 O O . LYS A 1 306 ? -40.718 17.595 14.856 1.00 55.39 282 LYS A O 1
ATOM 2121 N N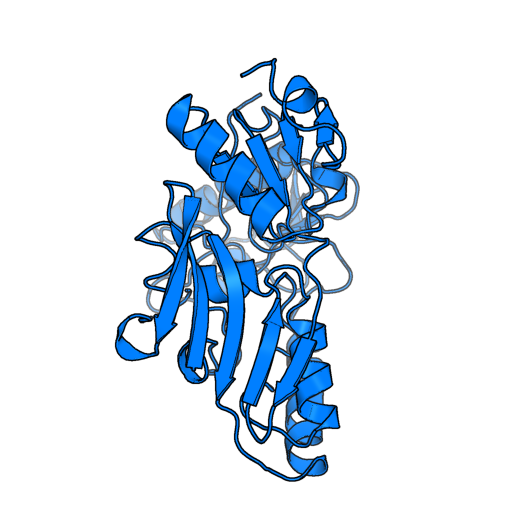 . PHE A 1 307 ? -38.846 18.735 14.463 1.00 49.43 283 PHE A N 1
ATOM 2122 C CA . PHE A 1 307 ? -38.102 17.536 14.038 1.00 50.38 283 PHE A CA 1
ATOM 2123 C C . PHE A 1 307 ? -36.746 17.323 14.706 1.00 49.19 283 PHE A C 1
ATOM 2124 O O . PHE A 1 307 ? -36.085 16.326 14.469 1.00 49.08 283 PHE A O 1
ATOM 2132 N N . ASP A 1 308 ? -36.322 18.266 15.526 1.00 47.67 284 ASP A N 1
ATOM 2133 C CA . ASP A 1 308 ? -35.018 18.152 16.173 1.00 48.15 284 ASP A CA 1
ATOM 2134 C C . ASP A 1 308 ? -33.874 18.065 15.183 1.00 45.45 284 ASP A C 1
ATOM 2135 O O . ASP A 1 308 ? -32.971 17.240 15.350 1.00 47.58 284 ASP A O 1
ATOM 2140 N N . VAL A 1 309 ? -33.907 18.907 14.161 1.00 68.15 285 VAL A N 1
ATOM 2141 C CA . VAL A 1 309 ? -32.867 18.890 13.173 1.00 65.62 285 VAL A CA 1
ATOM 2142 C C . VAL A 1 309 ? -32.298 20.292 13.103 1.00 63.00 285 VAL A C 1
ATOM 2143 O O . VAL A 1 309 ? -33.060 21.256 13.060 1.00 59.91 285 VAL A O 1
ATOM 2147 N N . GLU A 1 310 ? -30.962 20.387 13.097 1.00 64.21 286 GLU A N 1
ATOM 2148 C CA . GLU A 1 310 ? -30.208 21.646 13.011 1.00 61.94 286 GLU A CA 1
ATOM 2149 C C . GLU A 1 310 ? -30.002 22.111 11.588 1.00 58.11 286 GLU A C 1
ATOM 2150 O O . GLU A 1 310 ? -29.165 21.557 10.866 1.00 59.22 286 GLU A O 1
ATOM 2156 N N . LEU A 1 311 ? -30.714 23.143 11.167 1.00 54.13 287 LEU A N 1
ATOM 2157 C CA . LEU A 1 311 ? -30.462 23.650 9.829 1.00 50.66 287 LEU A CA 1
ATOM 2158 C C . LEU A 1 311 ? -29.329 24.636 9.932 1.00 50.76 287 LEU A C 1
ATOM 2159 O O . LEU A 1 311 ? -29.408 25.601 10.674 1.00 51.16 287 LEU A O 1
ATOM 2164 N N . GLU A 1 312 ? -28.245 24.369 9.232 1.00 51.20 288 GLU A N 1
ATOM 2165 C CA . GLU A 1 312 ? -27.115 25.269 9.284 1.00 51.93 288 GLU A CA 1
ATOM 2166 C C . GLU A 1 312 ? -27.062 26.039 8.002 1.00 49.36 288 GLU A C 1
ATOM 2167 O O . GLU A 1 312 ? -27.342 25.491 6.922 1.00 48.83 288 GLU A O 1
ATOM 2173 N N . THR A 1 313 ? -26.789 27.326 8.107 1.00 48.51 289 THR A N 1
ATOM 2174 C CA . THR A 1 313 ? -26.812 28.145 6.914 1.00 47.26 289 THR A CA 1
ATOM 2175 C C . THR A 1 313 ? -25.696 27.769 5.920 1.00 48.71 289 THR A C 1
ATOM 2176 O O . THR A 1 313 ? -24.586 27.406 6.312 1.00 51.96 289 THR A O 1
ATOM 2180 N N . GLU A 1 314 ? -26.019 27.794 4.640 1.00 48.45 290 GLU A N 1
ATOM 2181 C CA . GLU A 1 314 ? -25.034 27.628 3.600 1.00 50.08 290 GLU A CA 1
ATOM 2182 C C . GLU A 1 314 ? -24.572 29.049 3.290 1.00 47.92 290 GLU A C 1
ATOM 2183 O O . GLU A 1 314 ? -23.383 29.333 3.323 1.00 49.89 290 GLU A O 1
ATOM 2189 N N . VAL A 1 315 ? -25.520 29.945 3.047 1.00 45.47 291 VAL A N 1
ATOM 2190 C CA . VAL A 1 315 ? -25.255 31.354 2.789 1.00 44.62 291 VAL A CA 1
ATOM 2191 C C . VAL A 1 315 ? -24.376 32.018 3.890 1.00 46.45 291 VAL A C 1
ATOM 2192 O O . VAL A 1 315 ? -24.548 31.737 5.094 1.00 47.58 291 VAL A O 1
ATOM 2196 N N . LYS A 1 316 ? -23.447 32.895 3.493 1.00 46.19 292 LYS A N 1
ATOM 2197 C CA . LYS A 1 316 ? -22.526 33.561 4.455 1.00 47.65 292 LYS A CA 1
ATOM 2198 C C . LYS A 1 316 ? -23.213 34.710 5.127 1.00 47.90 292 LYS A C 1
ATOM 2199 O O . LYS A 1 316 ? -23.960 35.447 4.467 1.00 47.44 292 LYS A O 1
ATOM 2205 N N . ILE A 1 317 ? -22.875 34.903 6.400 1.00 49.13 293 ILE A N 1
ATOM 2206 C CA . ILE A 1 317 ? -23.417 35.957 7.238 1.00 51.39 293 ILE A CA 1
ATOM 2207 C C . ILE A 1 317 ? -22.299 36.890 7.669 1.00 53.95 293 ILE A C 1
ATOM 2208 O O . ILE A 1 317 ? -21.358 36.437 8.325 1.00 55.79 293 ILE A O 1
ATOM 2213 N N . ILE A 1 318 ? -22.391 38.182 7.327 1.00 54.50 294 ILE A N 1
ATOM 2214 C CA . ILE A 1 318 ? -21.319 39.146 7.669 1.00 56.88 294 ILE A CA 1
ATOM 2215 C C . ILE A 1 318 ? -21.814 40.565 7.983 1.00 60.36 294 ILE A C 1
ATOM 2216 O O . ILE A 1 318 ? -22.891 40.972 7.518 1.00 59.50 294 ILE A O 1
ATOM 2221 N N . GLY A 1 319 ? -20.968 41.318 8.704 1.00 64.16 295 GLY A N 1
ATOM 2222 C CA . GLY A 1 319 ? -21.270 42.658 9.218 1.00 68.67 295 GLY A CA 1
ATOM 2223 C C . GLY A 1 319 ? -21.664 42.450 10.673 1.00 73.01 295 GLY A C 1
ATOM 2224 O O . GLY A 1 319 ? -21.532 41.336 11.161 1.00 72.28 295 GLY A O 1
ATOM 2225 N N . GLU A 1 320 ? -22.062 43.487 11.411 1.00 78.70 296 GLU A N 1
ATOM 2226 C CA . GLU A 1 320 ? -22.633 43.217 12.745 1.00 84.73 296 GLU A CA 1
ATOM 2227 C C . GLU A 1 320 ? -24.005 43.797 12.926 1.00 87.80 296 GLU A C 1
ATOM 2228 O O . GLU A 1 320 ? -24.561 44.387 12.004 1.00 87.33 296 GLU A O 1
ATOM 2234 N N . ASP A 1 321 ? -24.542 43.629 14.128 1.00 92.61 297 ASP A N 1
ATOM 2235 C CA . ASP A 1 321 ? -25.892 44.064 14.414 1.00 95.07 297 ASP A CA 1
ATOM 2236 C C . ASP A 1 321 ? -25.982 45.572 14.514 1.00 101.89 297 ASP A C 1
ATOM 2237 O O . ASP A 1 321 ? -25.291 46.170 15.335 1.00 113.16 297 ASP A O 1
ATOM 2242 N N . LYS A 1 322 ? -26.825 46.194 13.684 1.00 102.44 298 LYS A N 1
ATOM 2243 C CA . LYS A 1 322 ? -26.945 47.667 13.697 1.00 109.98 298 LYS A CA 1
ATOM 2244 C C . LYS A 1 322 ? -27.350 48.202 15.075 1.00 113.01 298 LYS A C 1
ATOM 2245 O O . LYS A 1 322 ? -28.471 48.661 15.253 1.00 112.79 298 LYS A O 1
#

Radius of gyration: 19.57 Å; Cα contacts (8 Å, |Δi|>4): 676; chains: 1; bounding box: 47×48×48 Å

Organism: Listeria monocytogenes serovar 1/2a (strain ATCC BAA-679 / EGD-e) (NCBI:txid169963)

Foldseek 3Di:
DLCVCVVDPVWDKDAFAQCLVQALQSAAATEGIETEGLDLVVVLVQLQVCLVVVFDEAEDWSNLFAHYANLHAGGYYYYHLNLFDWDDDPLKIKTFQNHWQLVNLVVCLVQQWDQSLQRVPPTITNQVQALFQDGGDPGTCLSWWAWFWWQQSNRDIDIGGNVCWDNRTVCNPSVIRTTMTMTRTDHDDSVVSVVSNVVNCVVDVQQDDPVFRWRGQFFDQFVPHGQQVLLVVLVQAQPFDDQWGCHVRGNSIITGNDDDYSVRVVVSVVVSQVSSCVVPVTGTHTSGDYDDDHD